Protein AF-0000000065897891 (afdb_homodimer)

Radius of gyration: 28.06 Å; Cα contacts (8 Å, |Δi|>4): 180; chains: 2; bounding box: 24×101×63 Å

pLDDT: mean 81.36, std 17.58, range [25.34, 97.88]

Sequence (240 aa):
MNDFISSLNNWQALYALSNTMLSLANSGQWDELIEQEVKYVTLVEAIARNPIEPDNSVFQEKARELLTKVLANEAALKIKLQARMEELRVLIEQNGNQKSLVSAYGKLSGNVLMPNDFNQMNDFISSLNNWQALYALSNTMLSLANSGQWDELIEQEVKYVTLVEAIARNPIEPDNSVFQEKARELLTKVLANEAALKIKLQARMEELRVLIEQNGNQKSLVSAYGKLSGNVLMPNDFNQ

Organism: Cronobacter sakazakii (strain ATCC BAA-894) (NCBI:txid290339)

Foldseek 3Di:
DVLQVVLLVLLVVLLVLLVVLLVCLVVVVVVVNVVSVVVNVVSVVVNVVRDHDPVCVVSVVSSVVSVVSSVVSVVSSVVSVVVVVVVVVVVVVVVVVVVVVVVVVVVVVVPDDPPPPPPD/DVLQVVLLVLLVVLLVLLVVLLVCLVVVVVVVNVVSVVVNVVSVVVNVVRDHDPVCVVSVVSSVVSVVSSVVSVVSSVVSVVVVVVVVVVVVVVVVVVVVVVVVVVVVVVPPPPPPPPPD

Secondary structure (DSSP, 8-state):
-HHHHHHHHHHHHHHHHHHHHHHHHHTT-HHHHHHHHHHHHHHHHHHHHSPPPTT-HHHHHHHHHHHHHHHHHHHHHHHHHHHHHHHHHHHHHHHHHHHHHHHHHHHHHHTS-----TT-/-HHHHHHHHHHHHHHHHHHHHHHHHHTT-HHHHHHHHHHHHHHHHHHHHSPPPTT-HHHHHHHHHHHHHHHHHHHHHHHHHHHHHHHHHHHHHHHHHHHHHHHHHHHHHHTT-----TT-

Nearest PDB structures (foldseek):
  7vgf-assembly1_B  TM=4.641E-01  e=7.726E+00  Homo sapiens

InterPro domains:
  IPR008622 Flagellar protein FliT [MF_01180] (1-118)
  IPR008622 Flagellar protein FliT [PF05400] (9-107)

Structure (mmCIF, N/CA/C/O backbone):
data_AF-0000000065897891-model_v1
#
loop_
_entity.id
_entity.type
_entity.pdbx_description
1 polymer 'Flagellar protein FliT'
#
loop_
_atom_site.group_PDB
_atom_site.id
_atom_site.type_symbol
_atom_site.label_atom_id
_atom_site.label_alt_id
_atom_site.label_comp_id
_atom_site.label_asym_id
_atom_site.label_entity_id
_atom_site.label_seq_id
_atom_site.pdbx_PDB_ins_code
_atom_site.Cartn_x
_atom_site.Cartn_y
_atom_site.Cartn_z
_atom_site.occupancy
_atom_site.B_iso_or_equiv
_atom_site.auth_seq_id
_atom_site.auth_comp_id
_atom_site.auth_asym_id
_atom_site.auth_atom_id
_atom_site.pdbx_PDB_model_num
ATOM 1 N N . MET A 1 1 ? -9.719 -20.531 -26.5 1 39.97 1 MET A N 1
ATOM 2 C CA . MET A 1 1 ? -8.375 -20.031 -26.781 1 39.97 1 MET A CA 1
ATOM 3 C C . MET A 1 1 ? -8.156 -18.656 -26.156 1 39.97 1 MET A C 1
ATOM 5 O O . MET A 1 1 ? -7.035 -18.312 -25.797 1 39.97 1 MET A O 1
ATOM 9 N N . ASN A 1 2 ? -9.289 -17.656 -26.125 1 45.12 2 ASN A N 1
ATOM 10 C CA . ASN A 1 2 ? -9.406 -16.234 -25.828 1 45.12 2 ASN A CA 1
ATOM 11 C C . ASN A 1 2 ? -9.172 -15.953 -24.344 1 45.12 2 ASN A C 1
ATOM 13 O O . ASN A 1 2 ? -8.68 -14.883 -23.984 1 45.12 2 ASN A O 1
ATOM 17 N N . ASP A 1 3 ? -9.531 -16.969 -23.594 1 48.44 3 ASP A N 1
ATOM 18 C CA . ASP A 1 3 ? -9.562 -16.859 -22.141 1 48.44 3 ASP A CA 1
ATOM 19 C C . ASP A 1 3 ? -8.148 -16.812 -21.562 1 48.44 3 ASP A C 1
ATOM 21 O O . ASP A 1 3 ? -7.906 -16.172 -20.531 1 48.44 3 ASP A O 1
ATOM 25 N N . PHE A 1 4 ? -7.336 -17.656 -22.25 1 49.41 4 PHE A N 1
ATOM 26 C CA . PHE A 1 4 ? -5.957 -17.828 -21.812 1 49.41 4 PHE A CA 1
ATOM 27 C C . PHE A 1 4 ? -5.207 -16.5 -21.859 1 49.41 4 PHE A C 1
ATOM 29 O O . PHE A 1 4 ? -4.48 -16.156 -20.922 1 49.41 4 PHE A O 1
ATOM 36 N N . ILE A 1 5 ? -5.363 -15.828 -23.062 1 52.53 5 ILE A N 1
ATOM 37 C CA . ILE A 1 5 ? -4.711 -14.547 -23.328 1 52.53 5 ILE A CA 1
ATOM 38 C C . ILE A 1 5 ? -5.137 -13.531 -22.266 1 52.53 5 ILE A C 1
ATOM 40 O O . ILE A 1 5 ? -4.348 -12.664 -21.875 1 52.53 5 ILE A O 1
ATOM 44 N N . SER A 1 6 ? -6.195 -13.984 -21.594 1 67.88 6 SER A N 1
ATOM 45 C CA . SER A 1 6 ? -6.836 -12.969 -20.781 1 67.88 6 SER A CA 1
ATOM 46 C C . SER A 1 6 ? -6.227 -12.922 -19.375 1 67.88 6 SER A C 1
ATOM 48 O O . SER A 1 6 ? -6.039 -11.844 -18.812 1 67.88 6 SER A O 1
ATOM 50 N N . SER A 1 7 ? -5.664 -14.039 -19 1 78.88 7 SER A N 1
ATOM 51 C CA . SER A 1 7 ? -5.191 -14.039 -17.625 1 78.88 7 SER A CA 1
ATOM 52 C C . SER A 1 7 ? -3.861 -13.305 -17.5 1 78.88 7 SER A C 1
ATOM 54 O O . SER A 1 7 ? -3.713 -12.422 -16.656 1 78.88 7 SER A O 1
ATOM 56 N N . LEU A 1 8 ? -3.033 -13.57 -18.453 1 88 8 LEU A N 1
ATOM 57 C CA . LEU A 1 8 ? -1.729 -12.922 -18.391 1 88 8 LEU A CA 1
ATOM 58 C C . LEU A 1 8 ? -1.858 -11.43 -18.672 1 88 8 LEU A C 1
ATOM 60 O O . LEU A 1 8 ? -1.123 -10.617 -18.109 1 88 8 LEU A O 1
ATOM 64 N N . ASN A 1 9 ? -2.834 -11.188 -19.469 1 91.56 9 ASN A N 1
ATOM 65 C CA . ASN A 1 9 ? -3.09 -9.781 -19.766 1 91.56 9 ASN A CA 1
ATOM 66 C C . ASN A 1 9 ? -3.504 -9 -18.516 1 91.56 9 ASN A C 1
ATOM 68 O O . ASN A 1 9 ? -3.094 -7.855 -18.328 1 91.56 9 ASN A O 1
ATOM 72 N N . ASN A 1 10 ? -4.254 -9.578 -17.719 1 93.31 10 ASN A N 1
ATOM 73 C CA . ASN A 1 10 ? -4.652 -8.938 -16.469 1 93.31 10 ASN A CA 1
ATOM 74 C C . ASN A 1 10 ? -3.459 -8.719 -15.539 1 93.31 10 ASN A C 1
ATOM 76 O O . ASN A 1 10 ? -3.371 -7.699 -14.859 1 93.31 10 ASN A O 1
ATOM 80 N N . TRP A 1 11 ? -2.549 -9.609 -15.586 1 92.81 11 TRP A N 1
ATOM 81 C CA . TRP A 1 11 ? -1.336 -9.484 -14.781 1 92.81 11 TRP A CA 1
ATOM 82 C C . TRP A 1 11 ? -0.464 -8.336 -15.289 1 92.81 11 TRP A C 1
ATOM 84 O O . TRP A 1 11 ? 0.085 -7.57 -14.492 1 92.81 11 TRP A O 1
ATOM 94 N N . GLN A 1 12 ? -0.436 -8.328 -16.547 1 95.44 12 GLN A N 1
ATOM 95 C CA . GLN A 1 12 ? 0.334 -7.246 -17.156 1 95.44 12 GLN A CA 1
ATOM 96 C C . GLN A 1 12 ? -0.304 -5.891 -16.875 1 95.44 12 GLN A C 1
ATOM 98 O O . GLN A 1 12 ? 0.396 -4.918 -16.578 1 95.44 12 GLN A O 1
ATOM 103 N N . ALA A 1 13 ? -1.552 -5.844 -16.938 1 96 13 ALA A N 1
ATOM 104 C CA . ALA A 1 13 ? -2.289 -4.617 -16.656 1 96 13 ALA A CA 1
ATOM 105 C C . ALA A 1 13 ? -2.104 -4.188 -15.211 1 96 13 ALA A C 1
ATOM 107 O O . ALA A 1 13 ? -1.951 -2.998 -14.922 1 96 13 ALA A O 1
ATOM 108 N N . LEU A 1 14 ? -2.084 -5.121 -14.305 1 95.94 14 LEU A N 1
ATOM 109 C CA . LEU A 1 14 ? -1.873 -4.84 -12.891 1 95.94 14 LEU A CA 1
ATOM 110 C C . LEU A 1 14 ? -0.489 -4.242 -12.656 1 95.94 14 LEU A C 1
ATOM 112 O O . LEU A 1 14 ? -0.347 -3.268 -11.914 1 95.94 14 LEU A O 1
ATOM 116 N N . TYR A 1 15 ? 0.447 -4.852 -13.312 1 96.75 15 TYR A N 1
ATOM 117 C CA . TYR A 1 15 ? 1.809 -4.348 -13.18 1 96.75 15 TYR A CA 1
ATOM 118 C C . TYR A 1 15 ? 1.916 -2.926 -13.719 1 96.75 15 TYR A C 1
ATOM 120 O O . TYR A 1 15 ? 2.504 -2.053 -13.078 1 96.75 15 TYR A O 1
ATOM 128 N N . ALA A 1 16 ? 1.34 -2.701 -14.836 1 97.81 16 ALA A N 1
ATOM 129 C CA . ALA A 1 16 ? 1.352 -1.367 -15.438 1 97.81 16 ALA A CA 1
ATOM 130 C C . ALA A 1 16 ? 0.656 -0.355 -14.531 1 97.81 16 ALA A C 1
ATOM 132 O O . ALA A 1 16 ? 1.158 0.752 -14.328 1 97.81 16 ALA A O 1
ATOM 133 N N . LEU A 1 17 ? -0.446 -0.707 -14.039 1 97.56 17 LEU A N 1
ATOM 134 C CA . LEU A 1 17 ? -1.193 0.158 -13.133 1 97.56 17 LEU A CA 1
ATOM 135 C C . LEU A 1 17 ? -0.386 0.454 -11.875 1 97.56 17 LEU A C 1
ATOM 137 O O . LEU A 1 17 ? -0.356 1.593 -11.406 1 97.56 17 LEU A O 1
ATOM 141 N N . SER A 1 18 ? 0.28 -0.553 -11.328 1 96.88 18 SER A N 1
ATOM 142 C CA . SER A 1 18 ? 1.094 -0.352 -10.133 1 96.88 18 SER A CA 1
ATOM 143 C C . SER A 1 18 ? 2.23 0.629 -10.398 1 96.88 18 SER A C 1
ATOM 145 O O . SER A 1 18 ? 2.578 1.433 -9.531 1 96.88 18 SER A O 1
ATOM 147 N N . ASN A 1 19 ? 2.791 0.565 -11.562 1 97.56 19 ASN A N 1
ATOM 148 C CA . ASN A 1 19 ? 3.814 1.524 -11.961 1 97.56 19 ASN A CA 1
ATOM 149 C C . ASN A 1 19 ? 3.262 2.945 -12.016 1 97.56 19 ASN A C 1
ATOM 151 O O . ASN A 1 19 ? 3.904 3.885 -11.539 1 97.56 19 ASN A O 1
ATOM 155 N N . THR A 1 20 ? 2.16 3.059 -12.578 1 97.81 20 THR A N 1
ATOM 156 C CA . THR A 1 20 ? 1.503 4.359 -12.672 1 97.81 20 THR A CA 1
ATOM 157 C C . THR A 1 20 ? 1.233 4.93 -11.289 1 97.81 20 THR A C 1
ATOM 159 O O . THR A 1 20 ? 1.502 6.105 -11.031 1 97.81 20 THR A O 1
ATOM 162 N N . MET A 1 21 ? 0.78 4.094 -10.453 1 97 21 MET A N 1
ATOM 163 C CA . MET A 1 21 ? 0.455 4.523 -9.102 1 97 21 MET A CA 1
ATOM 164 C C . MET A 1 21 ? 1.709 4.965 -8.352 1 97 21 MET A C 1
ATOM 166 O O . MET A 1 21 ? 1.688 5.965 -7.633 1 97 21 MET A O 1
ATOM 170 N N . LEU A 1 22 ? 2.732 4.27 -8.516 1 96.81 22 LEU A N 1
ATOM 171 C CA . LEU A 1 22 ? 3.998 4.652 -7.898 1 96.81 22 LEU A CA 1
ATOM 172 C C . LEU A 1 22 ? 4.484 5.992 -8.438 1 96.81 22 LEU A C 1
ATOM 174 O O . LEU A 1 22 ? 4.965 6.84 -7.68 1 96.81 22 LEU A O 1
ATOM 178 N N . SER A 1 23 ? 4.34 6.137 -9.703 1 97.31 23 SER A N 1
ATOM 179 C CA . SER A 1 23 ? 4.742 7.387 -10.344 1 97.31 23 SER A CA 1
ATOM 180 C C . SER A 1 23 ? 3.934 8.562 -9.805 1 97.31 23 SER A C 1
ATOM 182 O O . SER A 1 23 ? 4.484 9.641 -9.555 1 97.31 23 SER A O 1
ATOM 184 N N . LEU A 1 24 ? 2.637 8.398 -9.641 1 96.06 24 LEU A N 1
ATOM 185 C CA . LEU A 1 24 ? 1.771 9.43 -9.078 1 96.06 24 LEU A CA 1
ATOM 186 C C . LEU A 1 24 ? 2.227 9.812 -7.672 1 96.06 24 LEU A C 1
ATOM 188 O O . LEU A 1 24 ? 2.295 11 -7.34 1 96.06 24 LEU A O 1
ATOM 192 N N . ALA A 1 25 ? 2.549 8.836 -6.875 1 94.44 25 ALA A N 1
ATOM 193 C CA . ALA A 1 25 ? 3.033 9.078 -5.52 1 94.44 25 ALA A CA 1
ATOM 194 C C . ALA A 1 25 ? 4.348 9.852 -5.539 1 94.44 25 ALA A C 1
ATOM 196 O O . ALA A 1 25 ? 4.543 10.781 -4.754 1 94.44 25 ALA A O 1
ATOM 197 N N . ASN A 1 26 ? 5.199 9.5 -6.473 1 94.44 26 ASN A N 1
ATOM 198 C CA . ASN A 1 26 ? 6.488 10.164 -6.613 1 94.44 26 ASN A CA 1
ATOM 199 C C . ASN A 1 26 ? 6.324 11.641 -6.973 1 94.44 26 ASN A C 1
ATOM 201 O O . ASN A 1 26 ? 7.121 12.477 -6.555 1 94.44 26 ASN A O 1
ATOM 205 N N . SER A 1 27 ? 5.297 11.906 -7.617 1 94.31 27 SER A N 1
ATOM 206 C CA . SER A 1 27 ? 5.051 13.273 -8.078 1 94.31 27 SER A CA 1
ATOM 207 C C . SER A 1 27 ? 4.113 14.008 -7.129 1 94.31 27 SER A C 1
ATOM 209 O O . SER A 1 27 ? 3.709 15.141 -7.402 1 94.31 27 SER A O 1
ATOM 211 N N . GLY A 1 28 ? 3.713 13.406 -6.188 1 88.88 28 GLY A N 1
ATOM 212 C CA . GLY A 1 28 ? 2.846 14.039 -5.199 1 88.88 28 GLY A CA 1
ATOM 213 C C . GLY A 1 28 ? 1.424 14.227 -5.691 1 88.88 28 GLY A C 1
ATOM 214 O O . GLY A 1 28 ? 0.703 15.094 -5.199 1 88.88 28 GLY A O 1
ATOM 215 N N . GLN A 1 29 ? 1.034 13.469 -6.715 1 92.56 29 GLN A N 1
ATOM 216 C CA . GLN A 1 29 ? -0.325 13.539 -7.242 1 92.56 29 GLN A CA 1
ATOM 217 C C . GLN A 1 29 ? -1.245 12.562 -6.516 1 92.56 29 GLN A C 1
ATOM 219 O O . GLN A 1 29 ? -1.714 11.586 -7.105 1 92.56 29 GLN A O 1
ATOM 224 N N . TRP A 1 30 ? -1.619 12.859 -5.344 1 87.38 30 TRP A N 1
ATOM 225 C CA . TRP A 1 30 ? -2.277 11.945 -4.418 1 87.38 30 TRP A CA 1
ATOM 226 C C . TRP A 1 30 ? -3.744 11.758 -4.789 1 87.38 30 TRP A C 1
ATOM 228 O O . TRP A 1 30 ? -4.285 10.656 -4.668 1 87.38 30 TRP A O 1
ATOM 238 N N . ASP A 1 31 ? -4.312 12.82 -5.238 1 88.44 31 ASP A N 1
ATOM 239 C CA . ASP A 1 31 ? -5.711 12.719 -5.645 1 88.44 31 ASP A CA 1
ATOM 240 C C . ASP A 1 31 ? -5.871 11.758 -6.82 1 88.44 31 ASP A C 1
ATOM 242 O O . ASP A 1 31 ? -6.777 10.922 -6.828 1 88.44 31 ASP A O 1
ATOM 246 N N . GLU A 1 32 ? -4.984 11.875 -7.746 1 94.81 32 GLU A N 1
ATOM 247 C CA . GLU A 1 32 ? -5.008 10.969 -8.891 1 94.81 32 GLU A CA 1
ATOM 248 C C . GLU A 1 32 ? -4.723 9.531 -8.461 1 94.81 32 GLU A C 1
ATOM 250 O O . GLU A 1 32 ? -5.285 8.586 -9.023 1 94.81 32 GLU A O 1
ATOM 255 N N . LEU A 1 33 ? -3.865 9.375 -7.504 1 94.94 33 LEU A N 1
ATOM 256 C CA . LEU A 1 33 ? -3.551 8.055 -6.973 1 94.94 33 LEU A CA 1
ATOM 257 C C . LEU A 1 33 ? -4.797 7.391 -6.398 1 94.94 33 LEU A C 1
ATOM 259 O O . LEU A 1 33 ? -5.051 6.211 -6.652 1 94.94 33 LEU A O 1
ATOM 263 N N . ILE A 1 34 ? -5.566 8.102 -5.738 1 89.56 34 ILE A N 1
ATOM 264 C CA . ILE A 1 34 ? -6.793 7.59 -5.133 1 89.56 34 ILE A CA 1
ATOM 265 C C . ILE A 1 34 ? -7.75 7.121 -6.227 1 89.56 34 ILE A C 1
ATOM 267 O O . ILE A 1 34 ? -8.414 6.09 -6.082 1 89.56 34 ILE A O 1
ATOM 271 N N . GLU A 1 35 ? -7.738 7.832 -7.277 1 92.56 35 GLU A N 1
ATOM 272 C CA . GLU A 1 35 ? -8.641 7.512 -8.383 1 92.56 35 GLU A CA 1
ATOM 273 C C . GLU A 1 35 ? -8.266 6.18 -9.031 1 92.56 35 GLU A C 1
ATOM 275 O O . GLU A 1 35 ? -9.125 5.492 -9.578 1 92.56 35 GLU A O 1
ATOM 280 N N . GLN A 1 36 ? -6.984 5.859 -8.977 1 95.12 36 GLN A N 1
ATOM 281 C CA . GLN A 1 36 ? -6.504 4.629 -9.594 1 95.12 36 GLN A CA 1
ATOM 282 C C . GLN A 1 36 ? -6.805 3.418 -8.711 1 95.12 36 GLN A C 1
ATOM 284 O O . GLN A 1 36 ? -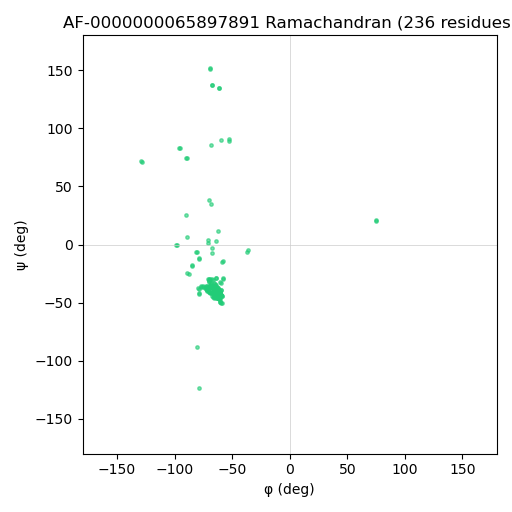6.758 2.277 -9.18 1 95.12 36 GLN A O 1
ATOM 289 N N . GLU A 1 37 ? -7.203 3.6 -7.465 1 91.38 37 GLU A N 1
ATOM 290 C CA . GLU A 1 37 ? -7.352 2.508 -6.504 1 91.38 37 GLU A CA 1
ATOM 291 C C . GLU A 1 37 ? -8.508 1.591 -6.887 1 91.38 37 GLU A C 1
ATOM 293 O O . GLU A 1 37 ? -8.414 0.37 -6.746 1 91.38 37 GLU A O 1
ATOM 298 N N . VAL A 1 38 ? -9.562 2.141 -7.406 1 91.62 38 VAL A N 1
ATOM 299 C CA . VAL A 1 38 ? -10.719 1.343 -7.805 1 91.62 38 VAL A CA 1
ATOM 300 C C . VAL A 1 38 ? -10.328 0.404 -8.945 1 91.62 38 VAL A C 1
ATOM 302 O O . VAL A 1 38 ? -10.688 -0.777 -8.93 1 91.62 38 VAL A O 1
ATOM 305 N N . LYS A 1 39 ? -9.625 0.958 -9.875 1 95.06 39 LYS A N 1
ATOM 306 C CA . LYS A 1 39 ? -9.148 0.144 -10.992 1 95.06 39 LYS A CA 1
ATOM 307 C C . LYS A 1 39 ? -8.227 -0.971 -10.508 1 95.06 39 LYS A C 1
ATOM 309 O O . LYS A 1 39 ? -8.297 -2.1 -10.992 1 95.06 39 LYS A O 1
ATOM 314 N N . TYR A 1 40 ? -7.445 -0.644 -9.609 1 95.5 40 TYR A N 1
ATOM 315 C CA . TYR A 1 40 ? -6.516 -1.616 -9.047 1 95.5 40 TYR A CA 1
ATOM 316 C C . TYR A 1 40 ? -7.266 -2.797 -8.438 1 95.5 40 TYR A C 1
ATOM 318 O O . TYR A 1 40 ? -6.98 -3.953 -8.758 1 95.5 40 TYR A O 1
ATOM 326 N N . VAL A 1 41 ? -8.219 -2.49 -7.621 1 91.5 41 VAL A N 1
ATOM 327 C CA . VAL A 1 41 ? -8.984 -3.525 -6.93 1 91.5 41 VAL A CA 1
ATOM 328 C C . VAL A 1 41 ? -9.75 -4.367 -7.949 1 91.5 41 VAL A C 1
ATOM 330 O O . VAL A 1 41 ? -9.812 -5.594 -7.832 1 91.5 41 VAL A O 1
ATOM 333 N N . THR A 1 42 ? -10.25 -3.705 -8.906 1 93.56 42 T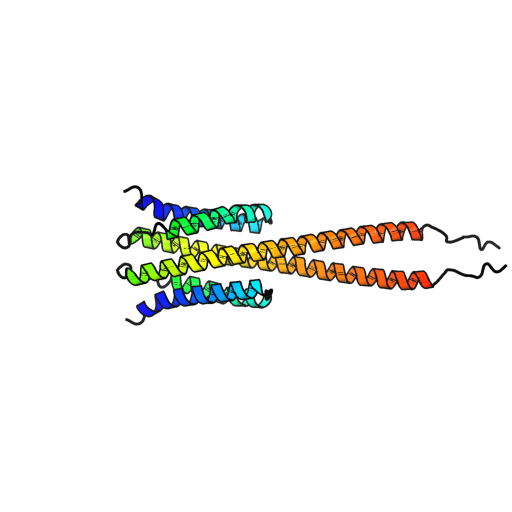HR A N 1
ATOM 334 C CA . THR A 1 42 ? -11 -4.387 -9.953 1 93.56 42 THR A CA 1
ATOM 335 C C . THR A 1 42 ? -10.102 -5.367 -10.711 1 93.56 42 THR A C 1
ATOM 337 O O . THR A 1 42 ? -10.508 -6.492 -11 1 93.56 42 THR A O 1
ATOM 340 N N . LEU A 1 43 ? -8.898 -4.953 -11.008 1 92.62 43 LEU A N 1
ATOM 341 C CA . LEU A 1 43 ? -7.949 -5.801 -11.727 1 92.62 43 LEU A CA 1
ATOM 342 C C . LEU A 1 43 ? -7.551 -7.004 -10.875 1 92.62 43 LEU A C 1
ATOM 344 O O . LEU A 1 43 ? -7.457 -8.125 -11.383 1 92.62 43 LEU A O 1
ATOM 348 N N . VAL A 1 44 ? -7.355 -6.816 -9.617 1 90.94 44 VAL A N 1
ATOM 349 C CA . VAL A 1 44 ? -7.012 -7.902 -8.711 1 90.94 44 VAL A CA 1
ATOM 350 C C . VAL A 1 44 ? -8.148 -8.93 -8.672 1 90.94 44 VAL A C 1
ATOM 352 O O . VAL A 1 44 ? -7.898 -10.133 -8.719 1 90.94 44 VAL A O 1
ATOM 355 N N . GLU A 1 45 ? -9.367 -8.453 -8.633 1 89.75 45 GLU A N 1
ATOM 356 C CA . GLU A 1 45 ? -10.531 -9.336 -8.633 1 89.75 45 GLU A CA 1
ATOM 357 C C . GLU A 1 45 ? -10.625 -10.125 -9.938 1 89.75 45 GLU A C 1
ATOM 359 O O . GLU A 1 45 ? -10.961 -11.312 -9.93 1 89.75 45 GLU A O 1
ATOM 364 N N . ALA A 1 46 ? -10.359 -9.461 -11.031 1 90.31 46 ALA A N 1
ATOM 365 C CA . ALA A 1 46 ? -10.391 -10.125 -12.336 1 90.31 46 ALA A CA 1
ATOM 366 C C . ALA A 1 46 ? -9.344 -11.242 -12.406 1 90.31 46 ALA A C 1
ATOM 368 O O . ALA A 1 46 ? -9.617 -12.32 -12.938 1 90.31 46 ALA A O 1
ATOM 369 N N . ILE A 1 47 ? -8.203 -10.992 -11.914 1 89.38 47 ILE A N 1
ATOM 370 C CA . ILE A 1 47 ? -7.125 -11.977 -11.883 1 89.38 47 ILE A CA 1
ATOM 371 C C . ILE A 1 47 ? -7.547 -13.18 -11.039 1 89.38 47 ILE A C 1
ATOM 373 O O . ILE A 1 47 ? -7.34 -14.328 -11.438 1 89.38 47 ILE A O 1
ATOM 377 N N . ALA A 1 48 ? -8.117 -12.922 -9.867 1 85.06 48 ALA A N 1
ATOM 378 C CA . ALA A 1 48 ? -8.57 -13.984 -8.969 1 85.06 48 ALA A CA 1
ATOM 379 C C . ALA A 1 48 ? -9.625 -14.859 -9.641 1 85.06 48 ALA A C 1
ATOM 381 O O . ALA A 1 48 ? -9.664 -16.078 -9.422 1 85.06 48 ALA A O 1
ATOM 382 N N . ARG A 1 49 ? -10.43 -14.328 -10.484 1 87.88 49 ARG A N 1
ATOM 383 C CA . ARG A 1 49 ? -11.539 -15.031 -11.117 1 87.88 49 ARG A CA 1
ATOM 384 C C . ARG A 1 49 ? -11.078 -15.797 -12.352 1 87.88 49 ARG A C 1
ATOM 386 O O . ARG A 1 49 ? -11.789 -16.672 -12.852 1 87.88 49 ARG A O 1
ATOM 393 N N . ASN A 1 50 ? -9.914 -15.398 -12.82 1 86.31 50 ASN A N 1
ATOM 394 C CA . ASN A 1 50 ? -9.406 -16.031 -14.031 1 86.31 50 ASN A CA 1
ATOM 395 C C . ASN A 1 50 ? -7.973 -16.531 -13.852 1 86.31 50 ASN A C 1
ATOM 397 O O . ASN A 1 50 ? -7.055 -16.047 -14.516 1 86.31 50 ASN A O 1
ATOM 401 N N . PRO A 1 51 ? -7.93 -17.547 -13.109 1 80.94 51 PRO A N 1
ATOM 402 C CA . PRO A 1 51 ? -6.574 -18.031 -12.852 1 80.94 51 PRO A CA 1
ATOM 403 C C . PRO A 1 51 ? -5.926 -18.641 -14.094 1 80.94 51 PRO A C 1
ATOM 405 O O . PRO A 1 51 ? -6.625 -19.125 -14.984 1 80.94 51 PRO A O 1
ATOM 408 N N . ILE A 1 52 ? -4.629 -18.578 -14.156 1 81.69 52 ILE A N 1
ATOM 409 C CA . ILE A 1 52 ? -3.857 -19.234 -15.211 1 81.69 52 ILE A CA 1
ATOM 410 C C . ILE A 1 52 ? -3.955 -20.75 -15.062 1 81.69 52 ILE A C 1
ATOM 412 O O . ILE A 1 52 ? -3.846 -21.281 -13.953 1 81.69 52 ILE A O 1
ATOM 416 N N . GLU A 1 53 ? -4.129 -21.406 -16.203 1 76.12 53 GLU A N 1
ATOM 417 C CA . GLU A 1 53 ? -4.227 -22.859 -16.188 1 76.12 53 GLU A CA 1
ATOM 418 C C . GLU A 1 53 ? -2.947 -23.5 -15.648 1 76.12 53 GLU A C 1
ATOM 420 O O . GLU A 1 53 ? -1.845 -23.078 -16.016 1 76.12 53 GLU A O 1
ATOM 425 N N . PRO A 1 54 ? -3.117 -24.453 -14.789 1 72.81 54 PRO A N 1
ATOM 426 C CA . PRO A 1 54 ? -1.96 -25.078 -14.141 1 72.81 54 PRO A CA 1
ATOM 427 C C . PRO A 1 54 ? -0.981 -25.688 -15.148 1 72.81 54 PRO A C 1
ATOM 429 O O . PRO A 1 54 ? 0.216 -25.781 -14.867 1 72.81 54 PRO A O 1
ATOM 432 N N . ASP A 1 55 ? -1.44 -26.125 -16.297 1 74.88 55 ASP A N 1
ATOM 433 C CA . ASP A 1 55 ? -0.586 -26.812 -17.25 1 74.88 55 ASP A CA 1
ATOM 434 C C . ASP A 1 55 ? 0.231 -25.812 -18.078 1 74.88 55 ASP A C 1
ATOM 436 O O . ASP A 1 55 ? 1.111 -26.219 -18.844 1 74.88 55 ASP A O 1
ATOM 440 N N . ASN A 1 56 ? -0.068 -24.547 -17.891 1 80.19 56 ASN A N 1
ATOM 441 C CA . ASN A 1 56 ? 0.687 -23.531 -18.609 1 80.19 56 ASN A CA 1
ATOM 442 C C . ASN A 1 56 ? 1.828 -22.969 -17.766 1 80.19 56 ASN A C 1
ATOM 444 O O . ASN A 1 56 ? 1.71 -21.891 -17.188 1 80.19 56 ASN A O 1
ATOM 448 N N . SER A 1 57 ? 2.871 -23.641 -17.766 1 79.31 57 SER A N 1
ATOM 449 C CA . SER A 1 57 ? 4.008 -23.328 -16.906 1 79.31 57 SER A CA 1
ATOM 450 C C . SER A 1 57 ? 4.641 -22 -17.297 1 79.31 57 SER A C 1
ATOM 452 O O . SER A 1 57 ? 5.078 -21.234 -16.438 1 79.31 57 SER A O 1
ATOM 454 N N . VAL A 1 58 ? 4.637 -21.75 -18.547 1 83.88 58 VAL A N 1
ATOM 455 C CA . VAL A 1 58 ? 5.242 -20.516 -19.047 1 83.88 58 VAL A CA 1
ATOM 456 C C . VAL A 1 58 ? 4.445 -19.312 -18.547 1 83.88 58 VAL A C 1
ATOM 458 O O . VAL A 1 58 ? 5.02 -18.344 -18.031 1 83.88 58 VAL A O 1
ATOM 461 N N . PHE A 1 59 ? 3.146 -19.359 -18.625 1 84.25 59 PHE A N 1
ATOM 462 C CA . PHE A 1 59 ? 2.285 -18.266 -18.188 1 84.25 59 PHE A CA 1
ATOM 463 C C . PHE A 1 59 ? 2.303 -18.156 -16.672 1 84.25 59 PHE A C 1
ATOM 465 O O . PHE A 1 59 ? 2.236 -17.047 -16.141 1 84.25 59 PHE A O 1
ATOM 472 N N . GLN A 1 60 ? 2.459 -19.234 -16.047 1 82.19 60 GLN A N 1
ATOM 473 C CA . GLN A 1 60 ? 2.561 -19.219 -14.594 1 82.19 60 GLN A CA 1
ATOM 474 C C . GLN A 1 60 ? 3.828 -18.5 -14.141 1 82.19 60 GLN A C 1
ATOM 476 O O . GLN A 1 60 ? 3.795 -17.703 -13.203 1 82.19 60 GLN A O 1
ATOM 481 N N . GLU A 1 61 ? 4.809 -18.797 -14.797 1 84.19 61 GLU A N 1
ATOM 482 C CA . GLU A 1 61 ? 6.082 -18.156 -14.461 1 84.19 61 GLU A CA 1
ATOM 483 C C . GLU A 1 61 ? 6.039 -16.656 -14.719 1 84.19 61 GLU A C 1
ATOM 485 O O . GLU A 1 61 ? 6.523 -15.867 -13.914 1 84.19 61 GLU A O 1
ATOM 490 N N . LYS A 1 62 ? 5.453 -16.328 -15.812 1 89.75 62 LYS A N 1
ATOM 491 C CA . LYS A 1 62 ? 5.324 -14.906 -16.141 1 89.75 62 LYS A CA 1
ATOM 492 C C . LYS A 1 62 ? 4.445 -14.18 -15.133 1 89.75 62 LYS A C 1
ATOM 494 O O . LYS A 1 62 ? 4.762 -13.07 -14.711 1 89.75 62 LYS A O 1
ATOM 499 N N . ALA A 1 63 ? 3.412 -14.758 -14.766 1 89.19 63 ALA A N 1
ATOM 500 C CA . ALA A 1 63 ? 2.514 -14.188 -13.766 1 89.19 63 ALA A CA 1
ATOM 501 C C . ALA A 1 63 ? 3.23 -14 -12.43 1 89.19 63 ALA A C 1
ATOM 503 O O . ALA A 1 63 ? 3.049 -12.977 -11.758 1 89.19 63 ALA A O 1
ATOM 504 N N . ARG A 1 64 ? 4.02 -14.891 -12.07 1 85.06 64 ARG A N 1
ATOM 505 C CA . ARG A 1 64 ? 4.785 -14.805 -10.828 1 85.06 64 ARG A CA 1
ATOM 506 C C . ARG A 1 64 ? 5.762 -13.633 -10.867 1 85.06 64 ARG A C 1
ATOM 508 O O . ARG A 1 64 ? 5.918 -12.914 -9.875 1 85.06 64 ARG A O 1
ATOM 515 N N . GLU A 1 65 ? 6.359 -13.539 -11.945 1 90 65 GLU A N 1
ATOM 516 C CA . GLU A 1 65 ? 7.285 -12.422 -12.125 1 90 65 GLU A CA 1
ATOM 517 C C . GLU A 1 65 ? 6.566 -11.078 -12 1 90 65 GLU A C 1
ATOM 519 O O . GLU A 1 65 ? 7.047 -10.172 -11.312 1 90 65 GLU A O 1
ATOM 524 N N . LEU A 1 66 ? 5.496 -10.992 -12.664 1 93.12 66 LEU A N 1
ATOM 525 C CA . LEU A 1 66 ? 4.707 -9.766 -12.617 1 93.12 66 LEU A CA 1
ATOM 526 C C . LEU A 1 66 ? 4.203 -9.492 -11.203 1 93.12 66 LEU A C 1
ATOM 528 O O . LEU A 1 66 ? 4.223 -8.352 -10.742 1 93.12 66 LEU A O 1
ATOM 532 N N . LEU A 1 67 ? 3.816 -10.523 -10.57 1 91.06 67 LEU A N 1
ATOM 533 C CA . LEU A 1 67 ? 3.344 -10.406 -9.195 1 91.06 67 LEU A CA 1
ATOM 534 C C . LEU A 1 67 ? 4.449 -9.875 -8.289 1 91.06 67 LEU A C 1
ATOM 536 O O . LEU A 1 67 ? 4.215 -8.977 -7.48 1 91.06 67 LEU A O 1
ATOM 540 N N . THR A 1 68 ? 5.574 -10.367 -8.398 1 89.12 68 THR A N 1
ATOM 541 C CA . THR A 1 68 ? 6.707 -9.938 -7.586 1 89.12 68 THR A CA 1
ATOM 542 C C . THR A 1 68 ? 6.988 -8.453 -7.797 1 89.12 68 THR A C 1
ATOM 544 O O . THR A 1 68 ? 7.223 -7.719 -6.836 1 89.12 68 THR A O 1
ATOM 547 N N . LYS A 1 69 ? 6.863 -8.07 -8.961 1 93.88 69 LYS A N 1
ATOM 548 C CA . LYS A 1 69 ? 7.078 -6.668 -9.289 1 93.88 69 LYS A CA 1
ATOM 549 C C . LYS A 1 69 ? 5.973 -5.789 -8.719 1 93.88 69 LYS A C 1
ATOM 551 O O . LYS A 1 69 ? 6.238 -4.703 -8.203 1 93.88 69 LYS A O 1
ATOM 556 N N . VAL A 1 70 ? 4.805 -6.223 -8.789 1 95.62 70 VAL A N 1
ATOM 557 C CA . VAL A 1 70 ? 3.658 -5.5 -8.258 1 95.62 70 VAL A CA 1
ATOM 558 C C . VAL A 1 70 ? 3.801 -5.348 -6.746 1 95.62 70 VAL A C 1
ATOM 560 O O . VAL A 1 70 ? 3.613 -4.254 -6.203 1 95.62 70 VAL A O 1
ATOM 563 N N . LEU A 1 71 ? 4.18 -6.426 -6.121 1 92.88 71 LEU A N 1
ATOM 564 C CA . LEU A 1 71 ? 4.316 -6.398 -4.668 1 92.88 71 LEU A CA 1
ATOM 565 C C . LEU A 1 71 ? 5.449 -5.465 -4.246 1 92.88 71 LEU A C 1
ATOM 567 O O . LEU A 1 71 ? 5.344 -4.77 -3.236 1 92.88 71 LEU A O 1
ATOM 571 N N . ALA A 1 72 ? 6.469 -5.438 -4.973 1 91.44 72 ALA A N 1
ATOM 572 C CA . ALA A 1 72 ? 7.566 -4.508 -4.707 1 91.44 72 ALA A CA 1
ATOM 573 C C . ALA A 1 72 ? 7.109 -3.061 -4.855 1 91.44 72 ALA A C 1
ATOM 575 O O . ALA A 1 72 ? 7.441 -2.209 -4.031 1 91.44 72 ALA A O 1
ATOM 576 N N . ASN A 1 73 ? 6.375 -2.785 -5.898 1 94 73 ASN A N 1
ATOM 577 C CA . ASN A 1 73 ? 5.816 -1.453 -6.102 1 94 73 ASN A CA 1
ATOM 578 C C . ASN A 1 73 ? 4.898 -1.051 -4.953 1 94 73 ASN A C 1
ATOM 580 O O . ASN A 1 73 ? 4.945 0.089 -4.484 1 94 73 ASN A O 1
ATOM 584 N N . GLU A 1 74 ? 4.082 -1.973 -4.531 1 93.56 74 GLU A N 1
ATOM 585 C CA . GLU A 1 74 ? 3.156 -1.723 -3.43 1 93.56 74 GLU A CA 1
ATOM 586 C C . GLU A 1 74 ? 3.906 -1.373 -2.146 1 93.56 74 GLU A C 1
ATOM 588 O O . GLU A 1 74 ? 3.512 -0.457 -1.423 1 93.56 74 GLU A O 1
ATOM 593 N N . ALA A 1 75 ? 4.949 -2.111 -1.946 1 91.31 75 ALA A N 1
ATOM 594 C CA . ALA A 1 75 ? 5.766 -1.833 -0.769 1 91.31 75 ALA A CA 1
ATOM 595 C C . ALA A 1 75 ? 6.387 -0.441 -0.847 1 91.31 75 ALA A C 1
ATOM 597 O O . ALA A 1 75 ? 6.336 0.323 0.119 1 91.31 75 ALA A O 1
ATOM 598 N N . ALA A 1 76 ? 6.898 -0.095 -1.966 1 92.75 76 ALA A N 1
ATOM 599 C CA . ALA A 1 76 ? 7.508 1.217 -2.166 1 92.75 76 ALA A CA 1
ATOM 600 C C . ALA A 1 76 ? 6.48 2.33 -1.993 1 92.75 76 ALA A C 1
ATOM 602 O O . ALA A 1 76 ? 6.762 3.352 -1.361 1 92.75 76 ALA A O 1
ATOM 603 N N . LEU A 1 77 ? 5.355 2.143 -2.559 1 95.38 77 LEU A N 1
ATOM 604 C CA . LEU A 1 77 ? 4.277 3.121 -2.469 1 95.38 77 LEU A CA 1
ATOM 605 C C . LEU A 1 77 ? 3.863 3.338 -1.018 1 95.38 77 LEU A C 1
ATOM 607 O O . LEU A 1 77 ? 3.684 4.477 -0.583 1 95.38 77 LEU A O 1
ATOM 611 N N . LYS A 1 78 ? 3.723 2.279 -0.334 1 92.81 78 LYS A N 1
ATOM 612 C CA . LYS A 1 78 ? 3.352 2.357 1.076 1 92.81 78 LYS A CA 1
ATOM 613 C C . LYS A 1 78 ? 4.398 3.121 1.879 1 92.81 78 LYS A C 1
ATOM 615 O O . LYS A 1 78 ? 4.059 3.943 2.73 1 92.81 78 LYS A O 1
ATOM 620 N N . ILE A 1 79 ? 5.641 2.855 1.612 1 89.81 79 ILE A N 1
ATOM 621 C CA . ILE A 1 79 ? 6.734 3.551 2.283 1 89.81 79 ILE A CA 1
ATOM 622 C C . ILE A 1 79 ? 6.645 5.047 1.996 1 89.81 79 ILE A C 1
ATOM 624 O O . ILE A 1 79 ? 6.805 5.871 2.9 1 89.81 79 ILE A O 1
ATOM 628 N N . LYS A 1 80 ? 6.363 5.348 0.82 1 91.94 80 LYS A N 1
ATOM 629 C CA . LYS A 1 80 ? 6.23 6.75 0.425 1 91.94 80 LYS A CA 1
ATOM 630 C C . LYS A 1 80 ? 5.055 7.414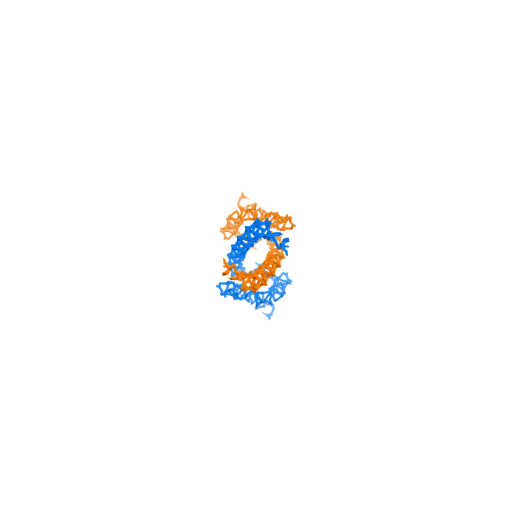 1.136 1 91.94 80 LYS A C 1
ATOM 632 O O . LYS A 1 80 ? 5.168 8.547 1.609 1 91.94 80 LYS A O 1
ATOM 637 N N . LEU A 1 81 ? 3.963 6.766 1.202 1 93.5 81 LEU A N 1
ATOM 638 C CA . LEU A 1 81 ? 2.779 7.293 1.871 1 93.5 81 LEU A CA 1
ATOM 639 C C . LEU A 1 81 ? 3.047 7.516 3.355 1 93.5 81 LEU A C 1
ATOM 641 O O . LEU A 1 81 ? 2.656 8.547 3.914 1 93.5 81 LEU A O 1
ATOM 645 N N . GLN A 1 82 ? 3.758 6.621 3.945 1 91.75 82 GLN A N 1
ATOM 646 C CA . GLN A 1 82 ? 4.094 6.742 5.359 1 91.75 82 GLN A CA 1
ATOM 647 C C . GLN A 1 82 ? 5.051 7.91 5.598 1 91.75 82 GLN A C 1
ATOM 649 O O . GLN A 1 82 ? 4.91 8.641 6.578 1 91.75 82 GLN A O 1
ATOM 654 N N . ALA A 1 83 ? 5.953 8.023 4.766 1 90.62 83 ALA A N 1
ATOM 655 C CA . ALA A 1 83 ? 6.891 9.141 4.867 1 90.62 83 ALA A CA 1
ATOM 656 C C . ALA A 1 83 ? 6.168 10.477 4.75 1 90.62 83 ALA A C 1
ATOM 658 O O . ALA A 1 83 ? 6.457 11.414 5.496 1 90.62 83 ALA A O 1
ATOM 659 N N . ARG A 1 84 ? 5.297 10.562 3.857 1 89.69 84 ARG A N 1
ATOM 660 C CA . ARG A 1 84 ? 4.52 11.781 3.658 1 89.69 84 ARG A CA 1
ATOM 661 C C . ARG A 1 84 ? 3.645 12.078 4.871 1 89.69 84 ARG A C 1
ATOM 663 O O . ARG A 1 84 ? 3.52 13.234 5.285 1 89.69 84 ARG A O 1
ATOM 670 N N . MET A 1 85 ? 3.107 11.102 5.457 1 90.06 85 MET A N 1
ATOM 671 C CA . MET A 1 85 ? 2.326 11.234 6.684 1 90.06 85 MET A CA 1
ATOM 672 C C . MET A 1 85 ? 3.182 11.797 7.816 1 90.06 85 MET A C 1
ATOM 674 O O . MET A 1 85 ? 2.736 12.672 8.562 1 90.06 85 MET A O 1
ATOM 678 N N . GLU A 1 86 ? 4.324 11.297 7.875 1 89.5 86 GLU A N 1
ATOM 679 C CA . GLU A 1 86 ? 5.242 11.773 8.906 1 89.5 86 GLU A CA 1
ATOM 680 C C . GLU A 1 86 ? 5.617 13.234 8.688 1 89.5 86 GLU A C 1
ATOM 682 O O . GLU A 1 86 ? 5.664 14.023 9.641 1 89.5 86 GLU A O 1
ATOM 687 N N . GLU A 1 87 ? 5.793 13.609 7.539 1 90 87 GLU A N 1
ATOM 688 C CA . GLU A 1 87 ? 6.09 15 7.203 1 90 87 GLU A CA 1
ATOM 689 C C . GLU A 1 87 ? 4.945 15.922 7.613 1 90 87 GLU A C 1
ATOM 691 O O . GLU A 1 87 ? 5.176 16.984 8.195 1 90 87 GLU A O 1
ATOM 696 N N . LEU A 1 88 ? 3.793 15.492 7.277 1 90 88 LEU A N 1
ATOM 697 C CA . LEU A 1 88 ? 2.619 16.297 7.602 1 90 88 LEU A CA 1
ATOM 698 C C . LEU A 1 88 ? 2.412 16.375 9.109 1 90 88 LEU A C 1
ATOM 700 O O . LEU A 1 88 ? 2.037 17.422 9.641 1 90 88 LEU A O 1
ATOM 704 N N . ARG A 1 89 ? 2.684 15.312 9.742 1 89 89 ARG A N 1
ATOM 705 C CA . ARG A 1 89 ? 2.586 15.289 11.195 1 89 89 ARG A CA 1
ATOM 706 C C . ARG A 1 89 ? 3.553 16.281 11.828 1 89 89 ARG A C 1
ATOM 708 O O . ARG A 1 89 ? 3.188 17.016 12.758 1 89 89 ARG A O 1
ATOM 715 N N . VAL A 1 90 ? 4.715 16.344 11.328 1 90.69 90 VAL A N 1
ATOM 716 C CA . VAL A 1 90 ? 5.742 17.25 11.828 1 90.69 90 VAL A CA 1
ATOM 717 C C . VAL A 1 90 ? 5.316 18.703 11.602 1 90.69 90 VAL A C 1
ATOM 719 O O . VAL A 1 90 ? 5.484 19.547 12.484 1 90.69 90 VAL A O 1
ATOM 722 N N . LEU A 1 91 ? 4.719 18.922 10.508 1 88.38 91 LEU A N 1
ATOM 723 C CA . LEU A 1 91 ? 4.25 20.266 10.188 1 88.38 91 LEU A CA 1
ATOM 724 C C . LEU A 1 91 ? 3.131 20.688 11.125 1 88.38 91 LEU A C 1
ATOM 726 O O . LEU A 1 91 ? 3.074 21.844 11.555 1 88.38 91 LEU A O 1
ATOM 730 N N . ILE A 1 92 ? 2.332 19.844 11.484 1 88.38 92 ILE A N 1
ATOM 731 C CA . ILE A 1 92 ? 1.238 20.141 12.406 1 88.38 92 ILE A CA 1
ATOM 732 C C . ILE A 1 92 ? 1.801 20.453 13.789 1 88.38 92 ILE A C 1
ATOM 734 O O . ILE A 1 92 ? 1.369 21.406 14.438 1 88.38 92 ILE A O 1
ATOM 738 N N . GLU A 1 93 ? 2.682 19.688 14.164 1 86.31 93 GLU A N 1
ATOM 739 C CA . GLU A 1 93 ? 3.307 19.906 15.469 1 86.31 93 GLU A CA 1
ATOM 740 C C . GLU A 1 93 ? 4.035 21.234 15.523 1 86.31 93 GLU A C 1
ATOM 742 O O . GLU A 1 93 ? 3.965 21.953 16.531 1 86.31 93 GLU A O 1
ATOM 747 N N . GLN A 1 94 ? 4.637 21.594 14.508 1 85.5 94 GLN A N 1
ATOM 748 C CA . GLN A 1 94 ? 5.363 22.859 14.422 1 85.5 94 GLN A CA 1
ATOM 749 C C . GLN A 1 94 ? 4.398 24.047 14.406 1 85.5 94 GLN A C 1
ATOM 751 O O . GLN A 1 94 ? 4.645 25.047 15.07 1 85.5 94 GLN A O 1
ATOM 756 N N . ASN A 1 95 ? 3.373 23.875 13.781 1 82.62 95 ASN A N 1
ATOM 757 C CA . ASN A 1 95 ? 2.377 24.938 13.719 1 82.62 95 ASN A CA 1
ATOM 758 C C . ASN A 1 95 ? 1.633 25.078 15.047 1 82.62 95 ASN A C 1
ATOM 760 O O . ASN A 1 95 ? 1.301 26.188 15.461 1 82.62 95 ASN A O 1
ATOM 764 N N . GLY A 1 96 ? 1.42 23.969 15.609 1 78.62 96 GLY A N 1
ATOM 765 C CA . GLY A 1 96 ? 0.809 24 16.922 1 78.62 96 GLY A CA 1
ATOM 766 C C . GLY A 1 96 ? 1.686 24.656 17.984 1 78.62 96 GLY A C 1
ATOM 767 O O . GLY A 1 96 ? 1.209 25.469 18.781 1 78.62 96 GLY A O 1
ATOM 768 N N . ASN A 1 97 ? 2.828 24.359 17.938 1 79.62 97 ASN A N 1
ATOM 769 C CA . ASN A 1 97 ? 3.789 24.953 18.859 1 79.62 97 ASN A CA 1
ATOM 770 C C . ASN A 1 97 ? 3.938 26.453 18.625 1 79.62 97 ASN A C 1
ATOM 772 O O . ASN A 1 97 ? 4.074 27.234 19.578 1 79.62 97 ASN A O 1
ATOM 776 N N . GLN A 1 98 ? 3.881 26.906 17.547 1 74.06 98 GLN A N 1
ATOM 777 C CA . GLN A 1 98 ? 3.969 28.328 17.219 1 74.06 98 GLN A CA 1
ATOM 778 C C . GLN A 1 98 ? 2.734 29.078 17.688 1 74.06 98 GLN A C 1
ATOM 780 O O . GLN A 1 98 ? 2.844 30.203 18.172 1 74.06 98 GLN A O 1
ATOM 785 N N . LYS A 1 99 ? 1.698 28.531 17.641 1 74.12 99 LYS A N 1
ATOM 786 C CA . LYS A 1 99 ? 0.473 29.141 18.141 1 74.12 99 LYS A CA 1
ATOM 787 C C . LYS A 1 99 ? 0.53 29.328 19.656 1 74.12 99 LYS A C 1
ATOM 789 O O . LYS A 1 99 ? 0.108 30.359 20.188 1 74.12 99 LYS A O 1
ATOM 794 N N . SER A 1 100 ? 1.008 28.344 20.234 1 74.62 100 SER A N 1
ATOM 795 C CA . SER A 1 100 ? 1.105 28.422 21.688 1 74.62 100 SER A CA 1
ATOM 796 C C . SER A 1 100 ? 2.078 29.516 22.125 1 74.62 100 SER A C 1
ATOM 798 O O . SER A 1 100 ? 1.811 30.25 23.078 1 74.62 100 SER A O 1
ATOM 800 N N . LEU A 1 101 ? 3.076 29.719 21.422 1 69.12 101 LEU A N 1
ATOM 801 C CA . LEU A 1 101 ? 4.074 30.734 21.719 1 69.12 101 LEU A CA 1
ATOM 802 C C . LEU A 1 101 ? 3.523 32.125 21.453 1 69.12 101 LEU A C 1
ATOM 804 O O . LEU A 1 101 ? 3.703 33.031 22.266 1 69.12 101 LEU A O 1
ATOM 808 N N . VAL A 1 102 ? 2.826 32.312 20.5 1 66.94 102 VAL A N 1
ATOM 809 C CA . VAL A 1 102 ? 2.244 33.594 20.125 1 66.94 102 VAL A CA 1
ATOM 810 C C . VAL A 1 102 ? 1.129 33.938 21.109 1 66.94 102 VAL A C 1
ATOM 812 O O . VAL A 1 102 ? 1.023 35.094 21.547 1 66.94 102 VAL A O 1
ATOM 815 N N . SER A 1 103 ? 0.412 33 21.484 1 70.62 103 SER A N 1
ATOM 816 C CA . SER A 1 103 ? -0.661 33.25 22.438 1 70.62 103 SER A CA 1
ATOM 817 C C . SER A 1 103 ? -0.104 33.562 23.828 1 70.62 103 SER A C 1
ATOM 819 O O . SER A 1 103 ? -0.621 34.438 24.531 1 70.62 103 SER A O 1
ATOM 821 N N . ALA A 1 104 ? 0.902 32.938 24.172 1 66.88 104 ALA A N 1
ATOM 822 C CA . ALA A 1 104 ? 1.533 33.188 25.469 1 66.88 104 ALA A CA 1
ATOM 823 C C . ALA A 1 104 ? 2.18 34.562 25.516 1 66.88 104 ALA A C 1
ATOM 825 O O . ALA A 1 104 ? 2.053 35.281 26.516 1 66.88 104 ALA A O 1
ATOM 826 N N . TYR A 1 105 ? 2.652 34.969 24.422 1 62.38 105 TYR A N 1
ATOM 827 C CA . TYR A 1 105 ? 3.299 36.281 24.328 1 62.38 105 TYR A CA 1
ATOM 828 C C . TYR A 1 105 ? 2.266 37.406 24.234 1 62.38 105 TYR A C 1
ATOM 830 O O . TYR A 1 105 ? 2.48 38.5 24.75 1 62.38 105 TYR A O 1
ATOM 838 N N . GLY A 1 106 ? 1.251 37.062 23.531 1 61.12 106 GLY A N 1
ATOM 839 C CA . GLY A 1 106 ? 0.175 38.062 23.453 1 61.12 106 GLY A CA 1
ATOM 840 C C . GLY A 1 106 ? -0.491 38.312 24.797 1 61.12 106 GLY A C 1
ATOM 841 O O . GLY A 1 106 ? -0.802 39.438 25.141 1 61.12 106 GLY A O 1
ATOM 842 N N . LYS A 1 107 ? -0.721 37.344 25.578 1 63.97 107 LYS A N 1
ATOM 843 C CA . LYS A 1 107 ? -1.3 37.469 26.922 1 63.97 107 LYS A CA 1
ATOM 844 C C . LYS A 1 107 ? -0.385 38.281 27.844 1 63.97 107 LYS A C 1
ATOM 846 O O . LYS A 1 107 ? -0.859 39.062 28.656 1 63.97 107 LYS A O 1
ATOM 851 N N . LEU A 1 108 ? 0.797 38.156 27.766 1 60.03 108 LEU A N 1
ATOM 852 C CA . LEU A 1 108 ? 1.755 38.875 28.594 1 60.03 108 LEU A CA 1
ATOM 853 C C . LEU A 1 108 ? 1.832 40.34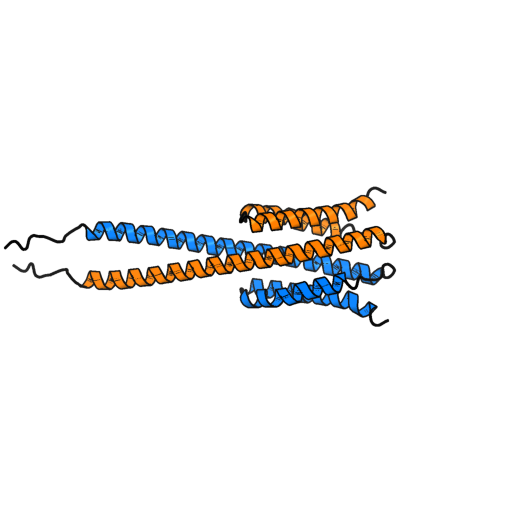4 28.188 1 60.03 108 LEU A C 1
ATOM 855 O O . LEU A 1 108 ? 1.938 41.219 29.047 1 60.03 108 LEU A O 1
ATOM 859 N N . SER A 1 109 ? 1.724 40.625 26.984 1 57.12 109 SER A N 1
ATOM 860 C CA . SER A 1 109 ? 1.791 42 26.484 1 57.12 109 SER A CA 1
ATOM 861 C C . SER A 1 109 ? 0.505 42.781 26.781 1 57.12 109 SER A C 1
ATOM 863 O O . SER A 1 109 ? 0.53 44 26.984 1 57.12 109 SER A O 1
ATOM 865 N N . GLY A 1 110 ? -0.608 42.125 26.719 1 56.19 110 GLY A N 1
ATOM 866 C CA . GLY A 1 110 ? -1.858 42.781 27.078 1 56.19 110 GLY A CA 1
ATOM 867 C C . GLY A 1 110 ? -1.924 43.188 28.531 1 56.19 110 GLY A C 1
ATOM 868 O O . GLY A 1 110 ? -2.602 44.156 28.859 1 56.19 110 GLY A O 1
ATOM 869 N N . ASN A 1 111 ? -1.501 42.469 29.453 1 52.72 111 ASN A N 1
ATOM 870 C CA . ASN A 1 111 ? -1.516 42.875 30.844 1 52.72 111 ASN A CA 1
ATOM 871 C C . ASN A 1 111 ? -0.559 44.031 31.109 1 52.72 111 ASN A C 1
ATOM 873 O O . ASN A 1 111 ? -0.572 44.625 32.188 1 52.72 111 ASN A O 1
ATOM 877 N N . VAL A 1 112 ? 0.185 44.531 30.266 1 50.25 112 VAL A N 1
ATOM 878 C CA . VAL A 1 112 ? 1.035 45.688 30.609 1 50.25 112 VAL A CA 1
ATOM 879 C C . VAL A 1 112 ? 0.207 46.969 30.594 1 50.25 112 VAL A C 1
ATOM 881 O O . VAL A 1 112 ? -1.015 46.938 30.438 1 50.25 112 VAL A O 1
ATOM 884 N N . LEU A 1 113 ? 0.538 48.156 29.766 1 44.84 113 LEU A N 1
ATOM 885 C CA . LEU A 1 113 ? 0.642 49.562 30.141 1 44.84 113 LEU A CA 1
ATOM 886 C C . LEU A 1 113 ? -0.699 50.281 29.984 1 44.84 113 LEU A C 1
ATOM 888 O O . LEU A 1 113 ? -0.745 51.5 29.812 1 44.84 113 LEU A O 1
ATOM 892 N N . MET A 1 114 ? -1.872 49.562 30.062 1 43.25 114 MET A N 1
ATOM 893 C CA . MET A 1 114 ? -2.83 50.656 30.109 1 43.25 114 MET A CA 1
ATOM 894 C C . MET A 1 114 ? -2.58 51.562 31.328 1 43.25 114 MET A C 1
ATOM 896 O O . MET A 1 114 ? -2.605 51.062 32.469 1 43.25 114 MET A O 1
ATOM 900 N N . PRO A 1 115 ? -1.719 52.625 31.156 1 41.12 115 PRO A N 1
ATOM 901 C CA . PRO A 1 115 ? -1.686 53.594 32.25 1 41.12 115 PRO A CA 1
ATOM 902 C C . PRO A 1 115 ? -3.07 54.125 32.625 1 41.12 115 PRO A C 1
ATOM 904 O O . PRO A 1 115 ? -3.893 54.375 31.734 1 41.12 115 PRO A O 1
ATOM 907 N N . ASN A 1 116 ? -3.703 53.531 33.5 1 37.03 116 ASN A N 1
ATOM 908 C CA . ASN A 1 116 ? -4.836 54.125 34.219 1 37.03 116 ASN A CA 1
ATOM 909 C C . ASN A 1 116 ? -4.617 55.625 34.469 1 37.03 116 ASN A C 1
ATOM 911 O O . ASN A 1 116 ? -5.375 56.25 35.219 1 37.03 116 ASN A O 1
ATOM 915 N N . ASP A 1 117 ? -3.422 56.125 34.094 1 36.94 117 ASP A N 1
ATOM 916 C CA . ASP A 1 117 ? -3.238 57.375 34.844 1 36.94 117 ASP A CA 1
ATOM 917 C C . ASP A 1 117 ? -4.184 58.469 34.344 1 36.94 117 ASP A C 1
ATOM 919 O O . ASP A 1 117 ? -3.98 59.656 34.625 1 36.94 117 ASP A O 1
ATOM 923 N N . PHE A 1 118 ? -5.098 58.188 33.312 1 38.47 118 PHE A N 1
ATOM 924 C CA . PHE A 1 118 ? -5.715 59.5 33.094 1 38.47 118 PHE A CA 1
ATOM 925 C C . PHE A 1 118 ? -6.594 59.875 34.281 1 38.47 118 PHE A C 1
ATOM 927 O O . PHE A 1 118 ? -7.766 59.5 34.344 1 38.47 118 PHE A O 1
ATOM 934 N N . ASN A 1 119 ? -6.254 59.594 35.562 1 30.03 119 ASN A N 1
ATOM 935 C CA . ASN A 1 119 ? -7.023 60.344 36.562 1 30.03 119 ASN A CA 1
ATOM 936 C C . ASN A 1 119 ? -6.777 61.844 36.469 1 30.03 119 ASN A C 1
ATOM 938 O O . ASN A 1 119 ? -7.453 62.625 37.125 1 30.03 119 ASN A O 1
ATOM 942 N N . GLN A 1 120 ? -6.051 62.5 35.625 1 25.34 120 GLN A N 1
ATOM 943 C CA . GLN A 1 120 ? -6.375 63.875 35.906 1 25.34 120 GLN A CA 1
ATOM 944 C C . GLN A 1 120 ? -7.723 64.25 35.312 1 25.34 120 GLN A C 1
ATOM 946 O O . GLN A 1 120 ? -8.109 63.75 34.25 1 25.34 120 GLN A O 1
ATOM 951 N N . MET B 1 1 ? 11.305 -32.969 0.047 1 39.66 1 MET B N 1
ATOM 952 C CA . MET B 1 1 ? 9.961 -32.938 0.619 1 39.66 1 MET B CA 1
ATOM 953 C C . MET B 1 1 ? 9.703 -31.594 1.329 1 39.66 1 MET B C 1
ATOM 955 O O . MET B 1 1 ? 8.562 -31.141 1.409 1 39.66 1 MET B O 1
ATOM 959 N N . ASN B 1 2 ? 10.789 -30.922 2.049 1 44.75 2 ASN B N 1
ATOM 960 C CA . ASN B 1 2 ? 10.867 -29.812 2.986 1 44.75 2 ASN B CA 1
ATOM 961 C C . ASN B 1 2 ? 10.594 -28.469 2.295 1 44.75 2 ASN B C 1
ATOM 963 O O . ASN B 1 2 ? 10.062 -27.547 2.914 1 44.75 2 ASN B O 1
ATOM 967 N N . ASP B 1 3 ? 10.953 -28.5 1.071 1 48.66 3 ASP B N 1
ATOM 968 C CA . ASP B 1 3 ? 10.938 -27.281 0.258 1 48.66 3 ASP B CA 1
ATOM 969 C C . ASP B 1 3 ? 9.508 -26.875 -0.089 1 48.66 3 ASP B C 1
ATOM 971 O O . ASP B 1 3 ? 9.211 -25.688 -0.189 1 48.66 3 ASP B O 1
ATOM 975 N N . PHE B 1 4 ? 8.75 -27.953 -0.341 1 49.31 4 PHE B N 1
ATOM 976 C CA . PHE B 1 4 ? 7.367 -27.766 -0.762 1 49.31 4 PHE B CA 1
ATOM 977 C C . PHE B 1 4 ? 6.57 -27.031 0.311 1 49.31 4 PHE B C 1
ATOM 979 O O . PHE B 1 4 ? 5.809 -26.109 0.005 1 49.31 4 PHE B O 1
ATOM 986 N N . ILE B 1 5 ? 6.738 -27.578 1.544 1 53.09 5 ILE B N 1
ATOM 987 C CA . ILE B 1 5 ? 6.039 -27.047 2.705 1 53.09 5 ILE B CA 1
ATOM 988 C C . ILE B 1 5 ? 6.398 -25.578 2.891 1 53.09 5 ILE B C 1
ATOM 990 O O . ILE B 1 5 ? 5.562 -24.766 3.311 1 53.09 5 ILE B O 1
ATOM 994 N N . SER B 1 6 ? 7.48 -25.281 2.16 1 67.5 6 SER B N 1
ATOM 995 C CA . SER B 1 6 ? 8.055 -23.969 2.471 1 67.5 6 SER B CA 1
ATOM 996 C C . SER B 1 6 ? 7.406 -22.875 1.642 1 67.5 6 SER B C 1
ATOM 998 O O . SER B 1 6 ? 7.156 -21.781 2.146 1 67.5 6 SER B O 1
ATOM 1000 N N . SER B 1 7 ? 6.891 -23.281 0.52 1 78.75 7 SER B N 1
ATOM 1001 C CA . SER B 1 7 ? 6.383 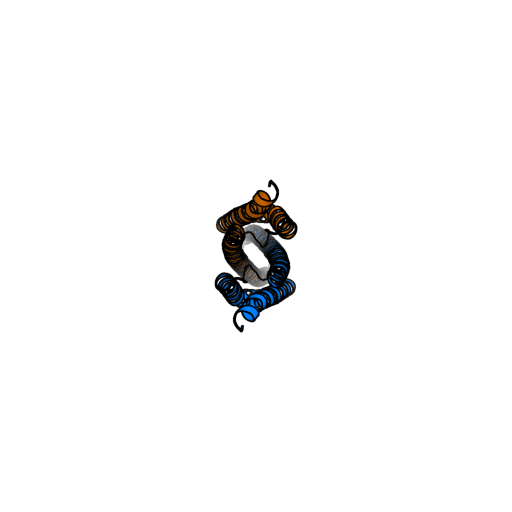-22.203 -0.33 1 78.75 7 SER B CA 1
ATOM 1002 C C . SER B 1 7 ? 5.02 -21.719 0.146 1 78.75 7 SER B C 1
ATOM 1004 O O . SER B 1 7 ? 4.809 -20.516 0.326 1 78.75 7 SER B O 1
ATOM 1006 N N . LEU B 1 8 ? 4.219 -22.688 0.496 1 87.94 8 LEU B N 1
ATOM 1007 C CA . LEU B 1 8 ? 2.889 -22.297 0.954 1 87.94 8 LEU B CA 1
ATOM 1008 C C . LEU B 1 8 ? 2.959 -21.609 2.311 1 87.94 8 LEU B C 1
ATOM 1010 O O . LEU B 1 8 ? 2.176 -20.703 2.59 1 87.94 8 LEU B O 1
ATOM 1014 N N . ASN B 1 9 ? 3.951 -22.047 3.008 1 91.56 9 ASN B N 1
ATOM 1015 C CA . ASN B 1 9 ? 4.152 -21.422 4.309 1 91.56 9 ASN B CA 1
ATOM 1016 C C . ASN B 1 9 ? 4.504 -19.938 4.172 1 91.56 9 ASN B C 1
ATOM 1018 O O . ASN B 1 9 ? 4.039 -19.109 4.961 1 91.56 9 ASN B O 1
ATOM 1022 N N . ASN B 1 10 ? 5.258 -19.625 3.234 1 93.31 10 ASN B N 1
ATOM 1023 C CA . ASN B 1 10 ? 5.594 -18.219 2.992 1 93.31 10 ASN B CA 1
ATOM 1024 C C . ASN B 1 10 ? 4.371 -17.406 2.574 1 93.31 10 ASN B C 1
ATOM 1026 O O . ASN B 1 10 ? 4.219 -16.25 2.971 1 93.31 10 ASN B O 1
ATOM 1030 N N . TRP B 1 11 ? 3.494 -18.031 1.885 1 92.81 11 TRP B N 1
ATOM 1031 C CA . TRP B 1 11 ? 2.258 -17.359 1.473 1 92.81 11 TRP B CA 1
ATOM 1032 C C . TRP B 1 11 ? 1.35 -17.109 2.672 1 92.81 11 TRP B C 1
ATOM 1034 O O . TRP B 1 11 ? 0.751 -16.047 2.789 1 92.81 11 TRP B O 1
ATOM 1044 N N . GLN B 1 12 ? 1.354 -18.109 3.439 1 95.38 12 GLN B N 1
ATOM 1045 C CA . GLN B 1 12 ? 0.554 -17.969 4.652 1 95.38 12 GLN B CA 1
ATOM 1046 C C . GLN B 1 12 ? 1.125 -16.891 5.57 1 95.38 12 GLN B C 1
ATOM 1048 O O . GLN B 1 12 ? 0.376 -16.094 6.152 1 95.38 12 GLN B O 1
ATOM 1053 N N . ALA B 1 13 ? 2.375 -16.859 5.68 1 96.06 13 ALA B N 1
ATOM 1054 C CA . ALA B 1 13 ? 3.051 -15.852 6.492 1 96.06 13 ALA B CA 1
ATOM 1055 C C . ALA B 1 13 ? 2.811 -14.445 5.941 1 96.06 13 ALA B C 1
ATOM 1057 O O . ALA B 1 13 ? 2.598 -13.5 6.703 1 96.06 13 ALA B O 1
ATOM 1058 N N . LEU B 1 14 ? 2.812 -14.305 4.648 1 96 14 LEU B N 1
ATOM 1059 C CA . LEU B 1 14 ? 2.555 -13.016 4.004 1 96 14 LEU B CA 1
ATOM 1060 C C . LEU B 1 14 ? 1.142 -12.531 4.305 1 96 14 LEU B C 1
ATOM 1062 O O . LEU B 1 14 ? 0.938 -11.359 4.621 1 96 14 LEU B O 1
ATOM 1066 N N . TYR B 1 15 ? 0.245 -13.477 4.199 1 96.75 15 TYR B N 1
ATOM 1067 C CA . TYR B 1 15 ? -1.14 -13.125 4.492 1 96.75 15 TYR B CA 1
ATOM 1068 C C . TYR B 1 15 ? -1.298 -12.695 5.945 1 96.75 15 TYR B C 1
ATOM 1070 O O . TYR B 1 15 ? -1.942 -11.68 6.234 1 96.75 15 TYR B O 1
ATOM 1078 N N . ALA B 1 16 ? -0.704 -13.414 6.824 1 97.81 16 ALA B N 1
ATOM 1079 C CA . ALA B 1 16 ? -0.761 -13.078 8.242 1 97.81 16 ALA B CA 1
ATOM 1080 C C . ALA B 1 16 ? -0.132 -11.711 8.508 1 97.81 16 ALA B C 1
ATOM 1082 O O . ALA B 1 16 ? -0.688 -10.898 9.25 1 97.81 16 ALA B O 1
ATOM 1083 N N . LEU B 1 17 ? 0.966 -11.484 7.961 1 97.56 17 LEU B N 1
ATOM 1084 C CA . LEU B 1 17 ? 1.653 -10.203 8.109 1 97.56 17 LEU B CA 1
ATOM 1085 C C . LEU B 1 17 ? 0.806 -9.062 7.559 1 97.56 17 LEU B C 1
ATOM 1087 O O . LEU B 1 17 ? 0.716 -8 8.172 1 97.56 17 LEU B O 1
ATOM 1091 N N . SER B 1 18 ? 0.173 -9.273 6.414 1 96.94 18 SER B N 1
ATOM 1092 C CA . SER B 1 18 ? -0.675 -8.242 5.824 1 96.94 18 SER B CA 1
ATOM 1093 C C . SER B 1 18 ? -1.848 -7.902 6.738 1 96.94 18 SER B C 1
ATOM 1095 O O . SER B 1 18 ? -2.246 -6.742 6.836 1 96.94 18 SER B O 1
ATOM 1097 N N . ASN B 1 19 ? -2.377 -8.883 7.387 1 97.56 19 ASN B N 1
ATOM 1098 C CA . ASN B 1 19 ? -3.436 -8.664 8.367 1 97.56 19 ASN B CA 1
ATOM 1099 C C . ASN B 1 19 ? -2.943 -7.816 9.539 1 97.56 19 ASN B C 1
ATOM 1101 O O . ASN B 1 19 ? -3.637 -6.902 9.977 1 97.56 19 ASN B O 1
ATOM 1105 N N . THR B 1 20 ? -1.832 -8.156 10 1 97.88 20 THR B N 1
ATOM 1106 C CA . THR B 1 20 ? -1.229 -7.41 11.102 1 97.88 20 THR B CA 1
ATOM 1107 C C . THR B 1 20 ? -1.013 -5.953 10.711 1 97.88 20 THR B C 1
ATOM 1109 O O . THR B 1 20 ? -1.338 -5.043 11.484 1 97.88 20 THR B O 1
ATOM 1112 N N . MET B 1 21 ? -0.541 -5.785 9.547 1 96.94 21 MET B N 1
ATOM 1113 C CA . MET B 1 21 ? -0.263 -4.434 9.07 1 96.94 21 MET B CA 1
ATOM 1114 C C . MET B 1 21 ? -1.551 -3.627 8.938 1 96.94 21 MET B C 1
ATOM 1116 O O . MET B 1 21 ? -1.589 -2.447 9.289 1 96.94 21 MET B O 1
ATOM 1120 N N . LEU B 1 22 ? -2.537 -4.215 8.469 1 96.81 22 LEU B N 1
ATOM 1121 C CA . LEU B 1 22 ? -3.83 -3.545 8.367 1 96.81 22 LEU B CA 1
ATOM 1122 C C . LEU B 1 22 ? -4.363 -3.18 9.75 1 96.81 22 LEU B C 1
ATOM 1124 O O . LEU B 1 22 ? -4.895 -2.084 9.945 1 96.81 22 LEU B O 1
ATOM 1128 N N . SER B 1 23 ? -4.195 -4.09 10.633 1 97.31 23 SER B N 1
ATOM 1129 C CA . SER B 1 23 ? -4.637 -3.85 12.008 1 97.31 23 SER B CA 1
ATOM 1130 C C . SER B 1 23 ? -3.895 -2.674 12.633 1 97.31 23 SER B C 1
ATOM 1132 O O . SER B 1 23 ? -4.496 -1.847 13.32 1 97.31 23 SER B O 1
ATOM 1134 N N . LEU B 1 24 ? -2.598 -2.592 12.422 1 96 24 LEU B N 1
ATOM 1135 C CA . LEU B 1 24 ? -1.789 -1.479 12.914 1 96 24 LEU B CA 1
ATOM 1136 C C . LEU B 1 24 ? -2.289 -0.154 12.352 1 96 24 LEU B C 1
ATOM 1138 O O . LEU B 1 24 ? -2.422 0.827 13.086 1 96 24 LEU B O 1
ATOM 1142 N N . ALA B 1 25 ? -2.584 -0.127 11.086 1 94.38 25 ALA B N 1
ATOM 1143 C CA . ALA B 1 25 ? -3.109 1.077 10.445 1 94.38 25 ALA B CA 1
ATOM 1144 C C . ALA B 1 25 ? -4.457 1.47 11.047 1 94.38 25 ALA B C 1
ATOM 1146 O O . ALA B 1 25 ? -4.711 2.65 11.297 1 94.38 25 ALA B O 1
ATOM 1147 N N . ASN B 1 26 ? -5.273 0.475 11.32 1 94.38 26 ASN B N 1
ATOM 1148 C CA . ASN B 1 26 ? -6.59 0.709 11.906 1 94.38 26 ASN B CA 1
ATOM 1149 C C . ASN B 1 26 ? -6.48 1.327 13.297 1 94.38 26 ASN B C 1
ATOM 1151 O O . ASN B 1 26 ? -7.328 2.129 13.688 1 94.38 26 ASN B O 1
ATOM 1155 N N . SER B 1 27 ? -5.449 1.04 13.922 1 94.31 27 SER B N 1
ATOM 1156 C CA . SER B 1 27 ? -5.254 1.52 15.281 1 94.31 27 SER B CA 1
ATOM 1157 C C . SER B 1 27 ? -4.371 2.762 15.312 1 94.31 27 SER B C 1
ATOM 1159 O O . SER B 1 27 ? -4.008 3.25 16.391 1 94.31 27 SER B O 1
ATOM 1161 N N . GLY B 1 28 ? -3.959 3.16 14.273 1 88.94 28 GLY B N 1
ATOM 1162 C CA . GLY B 1 28 ? -3.145 4.359 14.18 1 88.94 28 GLY B CA 1
ATOM 1163 C C . GLY B 1 28 ? -1.72 4.148 14.664 1 88.94 28 GLY B C 1
ATOM 1164 O O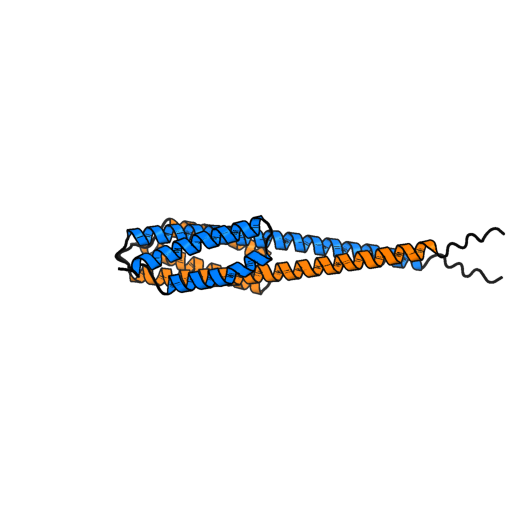 . GLY B 1 28 ? -1.047 5.102 15.062 1 88.94 28 GLY B O 1
ATOM 1165 N N . GLN B 1 29 ? -1.276 2.896 14.68 1 92.56 29 GLN B N 1
ATOM 1166 C CA . GLN B 1 29 ? 0.09 2.58 15.078 1 92.56 29 GLN B CA 1
ATOM 1167 C C . GLN B 1 29 ? 1.035 2.6 13.883 1 92.56 29 GLN B C 1
ATOM 1169 O O . GLN B 1 29 ? 1.562 1.56 13.484 1 92.56 29 GLN B O 1
ATOM 1174 N N . TRP B 1 30 ? 1.372 3.729 13.406 1 87.31 30 TRP B N 1
ATOM 1175 C CA . TRP B 1 30 ? 2.049 3.93 12.133 1 87.31 30 TRP B CA 1
ATOM 1176 C C . TRP B 1 30 ? 3.531 3.588 12.242 1 87.31 30 TRP B C 1
ATOM 1178 O O . TRP B 1 30 ? 4.117 3.037 11.305 1 87.31 30 TRP B O 1
ATOM 1188 N N . ASP B 1 31 ? 4.047 3.898 13.375 1 88.19 31 ASP B N 1
ATOM 1189 C CA . ASP B 1 31 ? 5.457 3.578 13.578 1 88.19 31 ASP B CA 1
ATOM 1190 C C . ASP B 1 31 ? 5.688 2.068 13.531 1 88.19 31 ASP B C 1
ATOM 1192 O O . ASP B 1 31 ? 6.633 1.597 12.898 1 88.19 31 ASP B O 1
ATOM 1196 N N . GLU B 1 32 ? 4.812 1.373 14.172 1 94.75 32 GLU B N 1
ATOM 1197 C CA . GLU B 1 32 ? 4.906 -0.084 14.148 1 94.75 32 GLU B CA 1
ATOM 1198 C C . GLU B 1 32 ? 4.672 -0.635 12.75 1 94.75 32 GLU B C 1
ATOM 1200 O O . GLU B 1 32 ? 5.289 -1.628 12.359 1 94.75 32 GLU B O 1
ATOM 1205 N N . LEU B 1 33 ? 3.807 -0.011 12.023 1 94.88 33 LEU B N 1
ATOM 1206 C CA . LEU B 1 33 ? 3.539 -0.408 10.648 1 94.88 33 LEU B CA 1
ATOM 1207 C C . LEU B 1 33 ? 4.801 -0.304 9.797 1 94.88 33 LEU B C 1
ATOM 1209 O O . LEU B 1 33 ? 5.109 -1.214 9.023 1 94.88 33 LEU B O 1
ATOM 1213 N N . ILE B 1 34 ? 5.52 0.678 9.969 1 89.38 34 ILE B N 1
ATOM 1214 C CA . ILE B 1 34 ? 6.75 0.9 9.219 1 89.38 34 ILE B CA 1
ATOM 1215 C C . ILE B 1 34 ? 7.754 -0.208 9.539 1 89.38 34 ILE B C 1
ATOM 1217 O O . ILE B 1 34 ? 8.453 -0.694 8.648 1 89.38 34 ILE B O 1
ATOM 1221 N N . GLU B 1 35 ? 7.73 -0.603 10.75 1 92.62 35 GLU B N 1
ATOM 1222 C CA . GLU B 1 35 ? 8.664 -1.635 11.188 1 92.62 35 GLU B CA 1
ATOM 1223 C C . GLU B 1 35 ? 8.367 -2.973 10.516 1 92.62 35 GLU B C 1
ATOM 1225 O O . GLU B 1 35 ? 9.266 -3.791 10.32 1 92.62 35 GLU B O 1
ATOM 1230 N N . GLN B 1 36 ? 7.098 -3.191 10.203 1 95.12 36 GLN B N 1
ATOM 1231 C CA . GLN B 1 36 ? 6.684 -4.449 9.594 1 95.12 36 GLN B CA 1
ATOM 1232 C C . GLN B 1 36 ? 7.016 -4.473 8.102 1 95.12 36 GLN B C 1
ATOM 1234 O O . GLN B 1 36 ? 7.031 -5.539 7.484 1 95.12 36 GLN B O 1
ATOM 1239 N N . GLU B 1 37 ? 7.383 -3.361 7.492 1 91.5 37 GLU B N 1
ATOM 1240 C CA . GLU B 1 37 ? 7.555 -3.262 6.047 1 91.5 37 GLU B CA 1
ATOM 1241 C C . GLU B 1 37 ? 8.766 -4.07 5.578 1 91.5 37 GLU B C 1
ATOM 1243 O O . GLU B 1 37 ? 8.727 -4.699 4.52 1 91.5 37 GLU B O 1
ATOM 1248 N N . VAL B 1 38 ? 9.797 -4.098 6.355 1 91.75 38 VAL B N 1
ATOM 1249 C CA . VAL B 1 38 ? 11 -4.848 5.996 1 91.75 38 VAL B CA 1
ATOM 1250 C C . VAL B 1 38 ? 10.68 -6.34 5.934 1 91.75 38 VAL B C 1
ATOM 1252 O O . VAL B 1 38 ? 11.094 -7.027 5 1 91.75 38 VAL B O 1
ATOM 1255 N N . LYS B 1 39 ? 9.984 -6.77 6.934 1 95.12 39 LYS B N 1
ATOM 1256 C CA . LYS B 1 39 ? 9.57 -8.172 6.957 1 95.12 39 LYS B CA 1
ATOM 1257 C C . LYS B 1 39 ? 8.688 -8.5 5.754 1 95.12 39 LYS B C 1
ATOM 1259 O O . LYS B 1 39 ? 8.828 -9.57 5.156 1 95.12 39 LYS B O 1
ATOM 1264 N N . TYR B 1 40 ? 7.863 -7.629 5.457 1 95.69 40 TYR B N 1
ATOM 1265 C CA . TYR B 1 40 ? 6.965 -7.812 4.324 1 95.69 40 TYR B CA 1
ATOM 1266 C C . TYR B 1 40 ? 7.75 -8.008 3.033 1 95.69 40 TYR B C 1
ATOM 1268 O O . TYR B 1 40 ? 7.523 -8.977 2.303 1 95.69 40 TYR B O 1
ATOM 1276 N N . VAL B 1 41 ? 8.68 -7.133 2.789 1 91.56 41 VAL B N 1
ATOM 1277 C CA . VAL B 1 41 ? 9.469 -7.18 1.564 1 91.56 41 VAL B CA 1
ATOM 1278 C C . VAL B 1 41 ? 10.297 -8.469 1.533 1 91.56 41 VAL B C 1
ATOM 1280 O O . VAL B 1 41 ? 10.406 -9.117 0.49 1 91.56 41 VAL B O 1
ATOM 1283 N N . THR B 1 42 ? 10.797 -8.805 2.648 1 93.69 42 THR B N 1
ATOM 1284 C CA . THR B 1 42 ? 11.594 -10.023 2.762 1 93.69 42 THR B CA 1
ATOM 1285 C C . THR B 1 42 ? 10.758 -11.25 2.428 1 93.69 42 THR B C 1
ATOM 1287 O O . THR B 1 42 ? 11.219 -12.148 1.717 1 93.69 42 THR B O 1
ATOM 1290 N N . LEU B 1 43 ? 9.539 -11.289 2.916 1 92.75 43 LEU B N 1
ATOM 1291 C CA . LEU B 1 43 ? 8.648 -12.414 2.662 1 92.75 43 LEU B CA 1
ATOM 1292 C C . LEU B 1 43 ? 8.281 -12.492 1.184 1 92.75 43 LEU B C 1
ATOM 1294 O O . LEU B 1 43 ? 8.242 -13.578 0.604 1 92.75 43 LEU B O 1
ATOM 1298 N N . VAL B 1 44 ? 8.047 -11.391 0.562 1 91 44 VAL B N 1
ATOM 1299 C CA . VAL B 1 44 ? 7.734 -11.344 -0.862 1 91 44 VAL B CA 1
ATOM 1300 C C . VAL B 1 44 ? 8.906 -11.891 -1.672 1 91 44 VAL B C 1
ATOM 1302 O O . VAL B 1 44 ? 8.719 -12.672 -2.609 1 91 44 VAL B O 1
ATOM 1305 N N . GLU B 1 45 ? 10.117 -11.516 -1.296 1 89.81 45 GLU B N 1
ATOM 1306 C CA . GLU B 1 45 ? 11.312 -12 -1.977 1 89.81 45 GLU B CA 1
ATOM 1307 C C . GLU B 1 45 ? 11.469 -13.508 -1.807 1 89.81 45 GLU B C 1
ATOM 1309 O O . GLU B 1 45 ? 11.852 -14.211 -2.746 1 89.81 45 GLU B O 1
ATOM 1314 N N . ALA B 1 46 ? 11.195 -13.984 -0.623 1 90.44 46 ALA B N 1
ATOM 1315 C CA . ALA B 1 46 ? 11.281 -15.422 -0.356 1 90.44 46 ALA B CA 1
ATOM 1316 C C . ALA B 1 46 ? 10.289 -16.203 -1.218 1 90.44 46 ALA B C 1
ATOM 1318 O O . ALA B 1 46 ? 10.617 -17.266 -1.741 1 90.44 46 ALA B O 1
ATOM 1319 N N . ILE B 1 47 ? 9.125 -15.695 -1.348 1 89.44 47 ILE B N 1
ATOM 1320 C CA . ILE B 1 47 ? 8.094 -16.312 -2.168 1 89.44 47 ILE B CA 1
ATOM 1321 C C . ILE B 1 47 ? 8.547 -16.359 -3.625 1 89.44 47 ILE B C 1
ATOM 1323 O O . ILE B 1 47 ? 8.391 -17.375 -4.301 1 89.44 47 ILE B O 1
ATOM 1327 N N . ALA B 1 48 ? 9.086 -15.258 -4.117 1 85.19 48 ALA B N 1
ATOM 1328 C CA . ALA B 1 48 ? 9.562 -15.172 -5.492 1 85.19 48 ALA B CA 1
ATOM 1329 C C . ALA B 1 48 ? 10.672 -16.188 -5.758 1 85.19 48 ALA B C 1
ATOM 1331 O O . ALA B 1 48 ? 10.758 -16.75 -6.852 1 85.19 48 ALA B O 1
ATOM 1332 N N . ARG B 1 49 ? 11.469 -16.5 -4.809 1 87.94 49 ARG B N 1
ATOM 1333 C CA . ARG B 1 49 ? 12.625 -17.375 -4.957 1 87.94 49 ARG B CA 1
ATOM 1334 C C . ARG B 1 49 ? 12.219 -18.844 -4.824 1 87.94 49 ARG B C 1
ATOM 1336 O O . ARG B 1 49 ? 12.977 -19.734 -5.199 1 87.94 49 ARG B O 1
ATOM 1343 N N . ASN B 1 50 ? 11.039 -19.031 -4.242 1 86.5 50 ASN B N 1
ATOM 1344 C CA . ASN B 1 50 ? 10.586 -20.391 -4.012 1 86.5 50 ASN B CA 1
ATOM 1345 C C . ASN B 1 50 ? 9.18 -20.625 -4.547 1 86.5 50 ASN B C 1
ATOM 1347 O O . ASN B 1 50 ? 8.25 -20.891 -3.781 1 86.5 50 ASN B O 1
ATOM 1351 N N . PRO B 1 51 ? 9.156 -20.641 -5.801 1 81 51 PRO B N 1
ATOM 1352 C CA . PRO B 1 51 ? 7.816 -20.797 -6.375 1 81 51 PRO B CA 1
ATOM 1353 C C . PRO B 1 51 ? 7.223 -22.188 -6.125 1 81 51 PRO B C 1
ATOM 1355 O O . PRO B 1 51 ? 7.965 -23.156 -5.957 1 81 51 PRO B O 1
ATOM 1358 N N . ILE B 1 52 ? 5.93 -22.25 -6.051 1 81.75 52 ILE B N 1
ATOM 1359 C CA . ILE B 1 52 ? 5.215 -23.516 -5.941 1 81.75 52 ILE B CA 1
ATOM 1360 C C . ILE B 1 52 ? 5.367 -24.312 -7.234 1 81.75 52 ILE B C 1
ATOM 1362 O O . ILE B 1 52 ? 5.246 -23.766 -8.328 1 81.75 52 ILE B O 1
ATOM 1366 N N . GLU B 1 53 ? 5.594 -25.594 -7.078 1 76.25 53 GLU B N 1
ATOM 1367 C CA . GLU B 1 53 ? 5.754 -26.469 -8.242 1 76.25 53 GLU B CA 1
ATOM 1368 C C . GLU B 1 53 ? 4.484 -26.484 -9.094 1 76.25 53 GLU B C 1
ATOM 1370 O O . GLU B 1 53 ? 3.377 -26.578 -8.562 1 76.25 53 GLU B O 1
ATOM 1375 N N . PRO B 1 54 ? 4.672 -26.375 -10.375 1 72.81 54 PRO B N 1
ATOM 1376 C CA . PRO B 1 54 ? 3.523 -26.312 -11.281 1 72.81 54 PRO B CA 1
ATOM 1377 C C . PRO B 1 54 ? 2.604 -27.516 -11.164 1 72.81 54 PRO B C 1
ATOM 1379 O O . PRO B 1 54 ? 1.404 -27.422 -11.438 1 72.81 54 PRO B O 1
ATOM 1382 N N . ASP B 1 55 ? 3.115 -28.672 -10.812 1 74.75 55 ASP B N 1
ATOM 1383 C CA . ASP B 1 55 ? 2.324 -29.891 -10.789 1 74.75 55 ASP B CA 1
ATOM 1384 C C . ASP B 1 55 ? 1.49 -29.984 -9.508 1 74.75 55 ASP B C 1
ATOM 1386 O O . ASP B 1 55 ? 0.65 -30.875 -9.375 1 74.75 55 ASP B O 1
ATOM 1390 N N . ASN B 1 56 ? 1.732 -29.047 -8.609 1 80.25 56 ASN B N 1
ATOM 1391 C CA . ASN B 1 56 ? 0.956 -29.031 -7.375 1 80.25 56 ASN B CA 1
ATOM 1392 C C . ASN B 1 56 ? -0.232 -28.078 -7.469 1 80.25 56 ASN B C 1
ATOM 1394 O O . ASN B 1 56 ? -0.178 -26.969 -6.957 1 80.25 56 ASN B O 1
ATOM 1398 N N . SER B 1 57 ? -1.245 -28.531 -8.008 1 79.25 57 SER B N 1
ATOM 1399 C CA . SER B 1 57 ? -2.416 -27.719 -8.305 1 79.25 57 SER B CA 1
ATOM 1400 C C . SER B 1 57 ? -3.096 -27.25 -7.023 1 79.25 57 SER B C 1
ATOM 1402 O O . SER B 1 57 ? -3.59 -26.125 -6.953 1 79.25 57 SER B O 1
ATOM 1404 N N . VAL B 1 58 ? -3.074 -28.078 -6.059 1 83.88 58 VAL B N 1
ATOM 1405 C CA . VAL B 1 58 ? -3.721 -27.75 -4.793 1 83.88 58 VAL B CA 1
ATOM 1406 C C . VAL B 1 58 ? -2.992 -26.578 -4.133 1 83.88 58 VAL B C 1
ATOM 1408 O O . VAL B 1 58 ? -3.623 -25.625 -3.691 1 83.88 58 VAL B O 1
ATOM 1411 N N . PHE B 1 59 ? -1.682 -26.625 -4.102 1 84.31 59 PHE B N 1
ATOM 1412 C CA . PHE B 1 59 ? -0.883 -25.562 -3.486 1 84.31 59 PHE B CA 1
ATOM 1413 C C . PHE B 1 59 ? -0.947 -24.297 -4.312 1 84.31 59 PHE B C 1
ATOM 1415 O O . PHE B 1 59 ? -0.945 -23.188 -3.764 1 84.31 59 PHE B O 1
ATOM 1422 N N . GLN B 1 60 ? -1.064 -24.469 -5.555 1 82.19 60 GLN B N 1
ATOM 1423 C CA . GLN B 1 60 ? -1.203 -23.312 -6.426 1 82.19 60 GLN B CA 1
ATOM 1424 C C . GLN B 1 60 ? -2.514 -22.578 -6.156 1 82.19 60 GLN B C 1
ATOM 1426 O O . GLN B 1 60 ? -2.543 -21.344 -6.105 1 82.19 60 GLN B O 1
ATOM 1431 N N . GLU B 1 61 ? -3.473 -23.328 -6.012 1 84.31 61 GLU B N 1
ATOM 1432 C CA . GLU B 1 61 ? -4.781 -22.734 -5.742 1 84.31 61 GLU B CA 1
ATOM 1433 C C . GLU B 1 61 ? -4.797 -22.031 -4.391 1 84.31 61 GLU B C 1
ATOM 1435 O O . GLU B 1 61 ? -5.336 -20.922 -4.27 1 84.31 61 GLU B O 1
ATOM 1440 N N . LYS B 1 62 ? -4.195 -22.656 -3.455 1 89.88 62 LYS B N 1
ATOM 1441 C CA . LYS B 1 62 ? -4.121 -22.047 -2.127 1 89.88 62 LYS B CA 1
ATOM 1442 C C . LYS B 1 62 ? -3.297 -20.766 -2.154 1 89.88 62 LYS B C 1
ATOM 1444 O O . LYS B 1 62 ? -3.672 -19.766 -1.533 1 89.88 62 LYS B O 1
ATOM 1449 N N . ALA B 1 63 ? -2.248 -20.781 -2.812 1 89.25 63 ALA B N 1
ATOM 1450 C CA . ALA B 1 63 ? -1.4 -19.594 -2.951 1 89.25 63 ALA B CA 1
ATOM 1451 C C . ALA B 1 63 ? -2.156 -18.469 -3.629 1 89.25 63 ALA B C 1
ATOM 1453 O O . ALA B 1 63 ? -2.037 -17.297 -3.225 1 89.25 63 ALA B O 1
ATOM 1454 N N . ARG B 1 64 ? -2.918 -18.766 -4.574 1 85.06 64 ARG B N 1
ATOM 1455 C CA . ARG B 1 64 ? -3.713 -17.766 -5.277 1 85.06 64 ARG B CA 1
ATOM 1456 C C . ARG B 1 64 ? -4.742 -17.125 -4.348 1 85.06 64 ARG B C 1
ATOM 1458 O O . ARG B 1 64 ? -4.953 -15.914 -4.383 1 85.06 64 ARG B O 1
ATOM 1465 N N . GLU B 1 65 ? -5.312 -17.953 -3.619 1 90 65 GLU B N 1
ATOM 1466 C CA . GLU B 1 65 ? -6.285 -17.453 -2.646 1 90 65 GLU B CA 1
ATOM 1467 C C . GLU B 1 65 ? -5.629 -16.5 -1.646 1 90 65 GLU B C 1
ATOM 1469 O O . GLU B 1 65 ? -6.168 -15.43 -1.358 1 90 65 GLU B O 1
ATOM 1474 N N . LEU B 1 66 ? -4.547 -16.906 -1.152 1 93.19 66 LEU B N 1
ATOM 1475 C CA . LEU B 1 66 ? -3.814 -16.094 -0.192 1 93.19 66 LEU B CA 1
ATOM 1476 C C . LEU B 1 66 ? -3.357 -14.781 -0.829 1 93.19 66 LEU B C 1
ATOM 1478 O O . LEU B 1 66 ? -3.439 -13.727 -0.206 1 93.19 66 LEU B O 1
ATOM 1482 N N . LEU B 1 67 ? -2.941 -14.898 -2.029 1 91.12 67 LEU B N 1
ATOM 1483 C CA . LEU B 1 67 ? -2.51 -13.719 -2.764 1 91.12 67 LEU B CA 1
ATOM 1484 C C . LEU B 1 67 ? -3.656 -12.727 -2.92 1 91.12 67 LEU B C 1
ATOM 1486 O O . LEU B 1 67 ? -3.48 -11.523 -2.695 1 91.12 67 LEU B O 1
ATOM 1490 N N . THR B 1 68 ? -4.766 -13.164 -3.264 1 89.06 68 THR B N 1
ATOM 1491 C CA . THR B 1 68 ? -5.934 -12.312 -3.439 1 89.06 68 THR B CA 1
ATOM 1492 C C . THR B 1 68 ? -6.273 -11.586 -2.141 1 89.06 68 THR B C 1
ATOM 1494 O O . THR B 1 68 ? -6.562 -10.383 -2.15 1 89.06 68 THR B O 1
ATOM 1497 N N . LYS B 1 69 ? -6.129 -12.266 -1.117 1 93.94 69 LYS B N 1
ATOM 1498 C CA . LYS B 1 69 ? -6.398 -11.688 0.195 1 93.94 69 LYS B CA 1
ATOM 1499 C C . LYS B 1 69 ? -5.34 -10.648 0.561 1 93.94 69 LYS B C 1
ATOM 1501 O O . LYS B 1 69 ? -5.664 -9.586 1.101 1 93.94 69 LYS B O 1
ATOM 1506 N N . VAL B 1 70 ? -4.16 -10.914 0.273 1 95.69 70 VAL B N 1
ATOM 1507 C CA . VAL B 1 70 ? -3.055 -10 0.544 1 95.69 70 VAL B CA 1
ATOM 1508 C C . VAL B 1 70 ? -3.238 -8.711 -0.262 1 95.69 70 VAL B C 1
ATOM 1510 O O . VAL B 1 70 ? -3.111 -7.609 0.277 1 95.69 70 VAL B O 1
ATOM 1513 N N . LEU B 1 71 ? -3.582 -8.891 -1.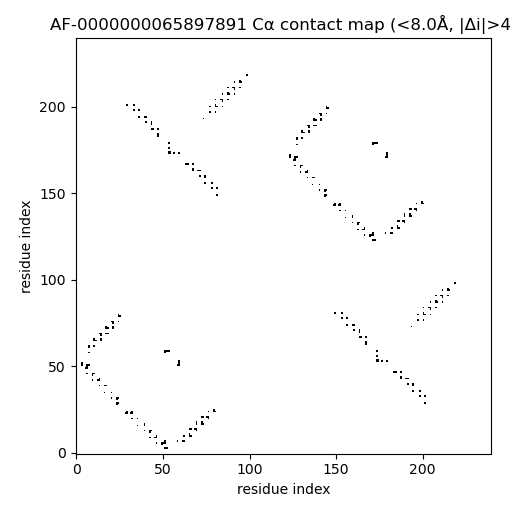501 1 92.81 71 LEU B N 1
ATOM 1514 C CA . LEU B 1 71 ? -3.752 -7.73 -2.367 1 92.81 71 LEU B CA 1
ATOM 1515 C C . LEU B 1 71 ? -4.934 -6.883 -1.91 1 92.81 71 LEU B C 1
ATOM 1517 O O . LEU B 1 71 ? -4.883 -5.652 -1.977 1 92.81 71 LEU B O 1
ATOM 1521 N N . ALA B 1 72 ? -5.949 -7.48 -1.464 1 91.38 72 ALA B N 1
ATOM 1522 C CA . ALA B 1 72 ? -7.09 -6.754 -0.917 1 91.38 72 ALA B CA 1
ATOM 1523 C C . ALA B 1 72 ? -6.695 -5.969 0.331 1 91.38 72 ALA B C 1
ATOM 1525 O O . ALA B 1 72 ? -7.082 -4.809 0.491 1 91.38 72 ALA B O 1
ATOM 1526 N N . ASN B 1 73 ? -5.945 -6.605 1.203 1 94 73 ASN B N 1
ATOM 1527 C CA . ASN B 1 73 ? -5.441 -5.93 2.393 1 94 73 ASN B CA 1
ATOM 1528 C C . ASN B 1 73 ? -4.566 -4.73 2.027 1 94 73 ASN B C 1
ATOM 1530 O O . ASN B 1 73 ? -4.672 -3.668 2.643 1 94 73 ASN B O 1
ATOM 1534 N N . GLU B 1 74 ? -3.719 -4.922 1.054 1 93.5 74 GLU B N 1
ATOM 1535 C CA . GLU B 1 74 ? -2.83 -3.855 0.598 1 93.5 74 GLU B CA 1
ATOM 1536 C C . GLU B 1 74 ? -3.623 -2.66 0.078 1 93.5 74 GLU B C 1
ATOM 1538 O O . GLU B 1 74 ? -3.285 -1.511 0.367 1 93.5 74 GLU B O 1
ATOM 1543 N N . ALA B 1 75 ? -4.637 -2.99 -0.647 1 91.25 75 ALA B N 1
ATOM 1544 C CA . ALA B 1 75 ? -5.492 -1.925 -1.162 1 91.25 75 ALA B CA 1
ATOM 1545 C C . ALA B 1 75 ? -6.168 -1.165 -0.025 1 91.25 75 ALA B C 1
ATOM 1547 O O . ALA B 1 75 ? -6.172 0.068 -0.01 1 91.25 75 ALA B O 1
ATOM 1548 N N . ALA B 1 76 ? -6.672 -1.865 0.922 1 92.69 76 ALA B N 1
ATOM 1549 C CA . ALA B 1 76 ? -7.328 -1.25 2.07 1 92.69 76 ALA B CA 1
ATOM 1550 C C . ALA B 1 76 ? -6.352 -0.388 2.867 1 92.69 76 ALA B C 1
ATOM 1552 O O . ALA B 1 76 ? -6.691 0.722 3.285 1 92.69 76 ALA B O 1
ATOM 1553 N N . LEU B 1 77 ? -5.211 -0.902 3.084 1 95.38 77 LEU B N 1
ATOM 1554 C CA . LEU B 1 77 ? -4.18 -0.187 3.824 1 95.38 77 LEU B CA 1
ATOM 1555 C C . LEU B 1 77 ? -3.807 1.113 3.119 1 95.38 77 LEU B C 1
ATOM 1557 O O . LEU B 1 77 ? -3.682 2.158 3.762 1 95.38 77 LEU B O 1
ATOM 1561 N N . LYS B 1 78 ? -3.629 1.015 1.87 1 92.81 78 LYS B N 1
ATOM 1562 C CA . LYS B 1 78 ? -3.291 2.193 1.078 1 92.81 78 LYS B CA 1
ATOM 1563 C C . LYS B 1 78 ? -4.387 3.25 1.173 1 92.81 78 LYS B C 1
ATOM 1565 O O . LYS B 1 78 ? -4.102 4.441 1.312 1 92.81 78 LYS B O 1
ATOM 1570 N N . ILE B 1 79 ? -5.613 2.824 1.104 1 89.88 79 ILE B N 1
ATOM 1571 C CA . ILE B 1 79 ? -6.746 3.732 1.224 1 89.88 79 ILE B CA 1
ATOM 1572 C C . ILE B 1 79 ? -6.719 4.422 2.586 1 89.88 79 ILE B C 1
ATOM 1574 O O . ILE B 1 79 ? -6.934 5.629 2.682 1 89.88 79 ILE B O 1
ATOM 1578 N N . LYS B 1 80 ? -6.422 3.684 3.551 1 91.94 80 LYS B N 1
ATOM 1579 C CA . LYS B 1 80 ? -6.344 4.23 4.902 1 91.94 80 LYS B CA 1
ATOM 1580 C C . LYS B 1 80 ? -5.215 5.25 5.02 1 91.94 80 LYS B C 1
ATOM 1582 O O . LYS B 1 80 ? -5.391 6.309 5.625 1 91.94 80 LYS B O 1
ATOM 1587 N N . LEU B 1 81 ? -4.098 4.961 4.48 1 93.5 81 LEU B N 1
ATOM 1588 C CA . LEU B 1 81 ? -2.953 5.867 4.512 1 93.5 81 LEU B CA 1
ATOM 1589 C C . LEU B 1 81 ? -3.268 7.168 3.779 1 93.5 81 LEU B C 1
ATOM 1591 O O . LEU B 1 81 ? -2.939 8.25 4.262 1 93.5 81 LEU B O 1
ATOM 1595 N N . GLN B 1 82 ? -3.947 7.043 2.693 1 91.75 82 GLN B N 1
ATOM 1596 C CA . GLN B 1 82 ? -4.32 8.219 1.919 1 91.75 82 GLN B CA 1
ATOM 1597 C C . GLN B 1 82 ? -5.336 9.078 2.674 1 91.75 82 GLN B C 1
ATOM 1599 O O . GLN B 1 82 ? -5.254 10.305 2.658 1 91.75 82 GLN B O 1
ATOM 1604 N N . ALA B 1 83 ? -6.215 8.453 3.26 1 90.5 83 ALA B N 1
ATOM 1605 C CA . ALA B 1 83 ? -7.207 9.172 4.059 1 90.5 83 ALA B CA 1
ATOM 1606 C C . ALA B 1 83 ? -6.539 9.93 5.207 1 90.5 83 ALA B C 1
ATOM 1608 O O . ALA B 1 83 ? -6.891 11.078 5.488 1 90.5 83 ALA B O 1
ATOM 1609 N N . ARG B 1 84 ? -5.652 9.312 5.848 1 89.62 84 ARG B N 1
ATOM 1610 C CA . ARG B 1 84 ? -4.922 9.93 6.949 1 89.62 84 ARG B CA 1
ATOM 1611 C C . ARG B 1 84 ? -4.094 11.117 6.461 1 89.62 84 ARG B C 1
ATOM 1613 O O . ARG B 1 84 ? -4.031 12.148 7.125 1 89.62 84 ARG B O 1
ATOM 1620 N N . MET B 1 85 ? -3.531 11.008 5.336 1 90.06 85 MET B N 1
ATOM 1621 C CA . MET B 1 85 ? -2.785 12.094 4.715 1 90.06 85 MET B CA 1
ATOM 1622 C C . MET B 1 85 ? -3.691 13.297 4.445 1 90.06 85 MET B C 1
ATOM 1624 O O . MET B 1 85 ? -3.305 14.438 4.695 1 90.06 85 MET B O 1
ATOM 1628 N N . GLU B 1 86 ? -4.809 12.977 3.996 1 89.56 86 GLU B N 1
ATOM 1629 C CA . GLU B 1 86 ? -5.77 14.039 3.721 1 89.56 86 GLU B CA 1
ATOM 1630 C C . GLU B 1 86 ? -6.199 14.742 5.004 1 89.56 86 GLU B C 1
ATOM 1632 O O . GLU B 1 86 ? -6.305 15.969 5.043 1 89.56 86 GLU B O 1
ATOM 1637 N N . GLU B 1 87 ? -6.363 14.062 6.004 1 89.94 87 GLU B N 1
ATOM 1638 C CA . GLU B 1 87 ? -6.711 14.625 7.301 1 89.94 87 GLU B CA 1
ATOM 1639 C C . GLU B 1 87 ? -5.621 15.562 7.805 1 89.94 87 GLU B C 1
ATOM 1641 O O . GLU B 1 87 ? -5.91 16.656 8.281 1 89.94 87 GLU B O 1
ATOM 1646 N N . LEU B 1 88 ? -4.453 15.102 7.699 1 90.06 88 LEU B N 1
ATOM 1647 C CA . LEU B 1 88 ? -3.324 15.898 8.164 1 90.06 88 LEU B CA 1
ATOM 1648 C C . LEU B 1 88 ? -3.154 17.141 7.305 1 90.06 88 LEU B C 1
ATOM 1650 O O . LEU B 1 88 ? -2.836 18.219 7.82 1 90.06 88 LEU B O 1
ATOM 1654 N N . ARG B 1 89 ? -3.381 16.984 6.074 1 89 89 ARG B N 1
ATOM 1655 C CA . ARG B 1 89 ? -3.312 18.125 5.164 1 89 89 ARG B CA 1
ATOM 1656 C C . ARG B 1 89 ? -4.336 19.188 5.547 1 89 89 ARG B C 1
ATOM 1658 O O . ARG B 1 89 ? -4.02 20.375 5.562 1 89 89 ARG B O 1
ATOM 1665 N N . VAL B 1 90 ? -5.488 18.781 5.879 1 90.75 90 VAL B N 1
ATOM 1666 C CA . VAL B 1 90 ? -6.562 19.688 6.266 1 90.75 90 VAL B CA 1
ATOM 1667 C C . VAL B 1 90 ? -6.191 20.406 7.559 1 90.75 90 VAL B C 1
ATOM 1669 O O . VAL B 1 90 ? -6.414 21.609 7.691 1 90.75 90 VAL B O 1
ATOM 1672 N N . LEU B 1 91 ? -5.586 19.703 8.422 1 88.5 91 LEU B N 1
ATOM 1673 C CA . LEU B 1 91 ? -5.172 20.281 9.695 1 88.5 91 LEU B CA 1
ATOM 1674 C C . LEU B 1 91 ? -4.086 21.328 9.477 1 88.5 91 LEU B C 1
ATOM 1676 O O . LEU B 1 91 ? -4.09 22.375 10.133 1 88.5 91 LEU B O 1
ATOM 1680 N N . ILE B 1 92 ? -3.26 21.125 8.625 1 88.31 92 ILE B N 1
ATOM 1681 C CA . ILE B 1 92 ? -2.197 22.078 8.312 1 88.31 92 ILE B CA 1
ATOM 1682 C C . ILE B 1 92 ? -2.799 23.344 7.711 1 88.31 92 ILE B C 1
ATOM 1684 O O . ILE B 1 92 ? -2.414 24.453 8.078 1 88.31 92 ILE B O 1
ATOM 1688 N N . GLU B 1 93 ? -3.65 23.141 6.848 1 86.38 93 GLU B N 1
ATOM 1689 C CA . GLU B 1 93 ? -4.305 24.281 6.207 1 86.38 93 GLU B CA 1
ATOM 1690 C C . GLU B 1 93 ? -5.09 25.109 7.223 1 86.38 93 GLU B C 1
ATOM 1692 O O . GLU B 1 93 ? -5.07 26.344 7.172 1 86.38 93 GLU B O 1
ATOM 1697 N N . GLN B 1 94 ? -5.703 24.516 8.102 1 85.62 94 GLN B N 1
ATOM 1698 C CA . GLN B 1 94 ? -6.48 25.188 9.133 1 85.62 94 GLN B CA 1
ATOM 1699 C C . GLN B 1 94 ? -5.566 25.938 10.102 1 85.62 94 GLN B C 1
ATOM 1701 O O . GLN B 1 94 ? -5.863 27.062 10.492 1 85.62 94 GLN B O 1
ATOM 1706 N N . ASN B 1 95 ? -4.516 25.375 10.391 1 82.75 95 ASN B N 1
ATOM 1707 C CA . ASN B 1 95 ? -3.566 26.016 11.289 1 82.75 95 ASN B CA 1
ATOM 1708 C C . ASN B 1 95 ? -2.855 27.188 10.609 1 82.75 95 ASN B C 1
ATOM 1710 O O . ASN B 1 95 ? -2.574 28.203 11.242 1 82.75 95 ASN B O 1
ATOM 1714 N N . GLY B 1 96 ? -2.607 26.969 9.383 1 78.69 96 GLY B N 1
ATOM 1715 C CA . GLY B 1 96 ? -2.023 28.047 8.617 1 78.69 96 GLY B CA 1
ATOM 1716 C C . GLY B 1 96 ? -2.947 29.25 8.484 1 78.69 96 GLY B C 1
ATOM 1717 O O . GLY B 1 96 ? -2.52 30.391 8.656 1 78.69 96 GLY B O 1
ATOM 1718 N N . ASN B 1 97 ? -4.074 28.969 8.266 1 79.75 97 ASN B N 1
ATOM 1719 C CA . ASN B 1 97 ? -5.074 30.031 8.156 1 79.75 97 ASN B CA 1
ATOM 1720 C C . ASN B 1 97 ? -5.281 30.75 9.484 1 79.75 97 ASN B C 1
ATOM 1722 O O . ASN B 1 97 ? -5.469 31.969 9.516 1 79.75 97 ASN B O 1
ATOM 1726 N N . GLN B 1 98 ? -5.223 30.172 10.492 1 74.25 98 GLN B N 1
ATOM 1727 C CA . GLN B 1 98 ? -5.367 30.75 11.828 1 74.25 98 GLN B CA 1
ATOM 1728 C C . GLN B 1 98 ? -4.18 31.641 12.164 1 74.25 98 GLN B C 1
ATOM 1730 O O . GLN B 1 98 ? -4.344 32.719 12.766 1 74.25 98 GLN B O 1
ATOM 1735 N N . LYS B 1 99 ? -3.119 31.297 11.773 1 74 99 LYS B N 1
ATOM 1736 C CA . LYS B 1 99 ? -1.93 32.125 11.984 1 74 99 LYS B CA 1
ATOM 1737 C C . LYS B 1 99 ? -2.021 33.438 11.219 1 74 99 LYS B C 1
ATOM 1739 O O . LYS B 1 99 ? -1.654 34.5 11.734 1 74 99 LYS B O 1
ATOM 1744 N N . SER B 1 100 ? -2.461 33.281 10.078 1 74.81 100 SER B N 1
ATOM 1745 C CA . SER B 1 100 ? -2.588 34.5 9.258 1 74.81 100 SER B CA 1
ATOM 1746 C C . SER B 1 100 ? -3.611 35.469 9.844 1 74.81 100 SER B C 1
ATOM 1748 O O . SER B 1 100 ? -3.393 36.656 9.852 1 74.81 100 SER B O 1
ATOM 1750 N N . LEU B 1 101 ? -4.605 34.969 10.406 1 69 101 LEU B N 1
ATOM 1751 C CA . LEU B 1 101 ? -5.648 35.781 11.016 1 69 101 LEU B CA 1
ATOM 1752 C C . LEU B 1 101 ? -5.148 36.438 12.297 1 69 101 LEU B C 1
ATOM 1754 O O . LEU B 1 101 ? -5.383 37.625 12.523 1 69 101 LEU B O 1
ATOM 1758 N N . VAL B 1 102 ? -4.445 35.812 13.031 1 66.94 102 VAL B N 1
ATOM 1759 C CA . VAL B 1 102 ? -3.914 36.344 14.289 1 66.94 102 VAL B CA 1
ATOM 1760 C C . VAL B 1 102 ? -2.836 37.375 14.008 1 66.94 102 VAL B C 1
ATOM 1762 O O . VAL B 1 102 ? -2.791 38.438 14.648 1 66.94 102 VAL B O 1
ATOM 1765 N N . SER B 1 103 ? -2.094 37.125 13.047 1 70.69 103 SER B N 1
ATOM 1766 C CA . SER B 1 103 ? -1.051 38.062 12.688 1 70.69 103 SER B CA 1
ATOM 1767 C C . SER B 1 103 ? -1.646 39.344 12.086 1 70.69 103 SER B C 1
ATOM 1769 O O . SER B 1 103 ? -1.181 40.438 12.367 1 70.69 103 SER B O 1
ATOM 1771 N N . ALA B 1 104 ? -2.633 39.219 11.367 1 67 104 ALA B N 1
ATOM 1772 C CA . ALA B 1 104 ? -3.297 40.344 10.75 1 67 104 ALA B CA 1
ATOM 1773 C C . ALA B 1 104 ? -3.998 41.219 11.805 1 67 104 ALA B C 1
ATOM 1775 O O . ALA B 1 104 ? -3.92 42.438 11.766 1 67 104 ALA B O 1
ATOM 1776 N N . TYR B 1 105 ? -4.473 40.562 12.797 1 62.62 105 TYR B N 1
ATOM 1777 C CA . TYR B 1 105 ? -5.168 41.25 13.875 1 62.62 105 TYR B CA 1
ATOM 1778 C C . TYR B 1 105 ? -4.176 41.906 14.836 1 62.62 105 TYR B C 1
ATOM 1780 O O . TYR B 1 105 ? -4.441 42.969 15.391 1 62.62 105 TYR B O 1
ATOM 1788 N N . GLY B 1 106 ? -3.139 41.219 15.039 1 61.31 106 GLY B N 1
ATOM 1789 C CA . GLY B 1 106 ? -2.104 41.781 15.883 1 61.31 106 GLY B CA 1
ATOM 1790 C C . GLY B 1 106 ? -1.468 43.031 15.281 1 61.31 106 GLY B C 1
ATOM 1791 O O . GLY B 1 106 ? -1.21 44 15.992 1 61.31 106 GLY B O 1
ATOM 1792 N N . LYS B 1 107 ? -1.233 43.062 14.047 1 64.38 107 LYS B N 1
ATOM 1793 C CA . LYS B 1 107 ? -0.68 44.219 13.352 1 64.38 107 LYS B CA 1
ATOM 1794 C C . LYS B 1 107 ? -1.64 45.406 13.414 1 64.38 107 LYS B C 1
ATOM 1796 O O . LYS B 1 107 ? -1.211 46.562 13.562 1 64.38 107 LYS B O 1
ATOM 1801 N N . LEU B 1 108 ? -2.807 45.219 13.336 1 60.25 108 LEU B N 1
ATOM 1802 C CA . LEU B 1 108 ? -3.807 46.281 13.383 1 60.25 108 LEU B CA 1
ATOM 1803 C C . LEU B 1 108 ? -3.934 46.844 14.797 1 60.25 108 LEU B C 1
ATOM 1805 O O . LEU B 1 108 ? -4.09 48.062 14.969 1 60.25 108 LEU B O 1
ATOM 1809 N N . SER B 1 109 ? -3.82 46.094 15.781 1 57.38 109 SER B N 1
ATOM 1810 C CA . SER B 1 109 ? -3.938 46.531 17.172 1 57.38 109 SER B CA 1
ATOM 1811 C C . SE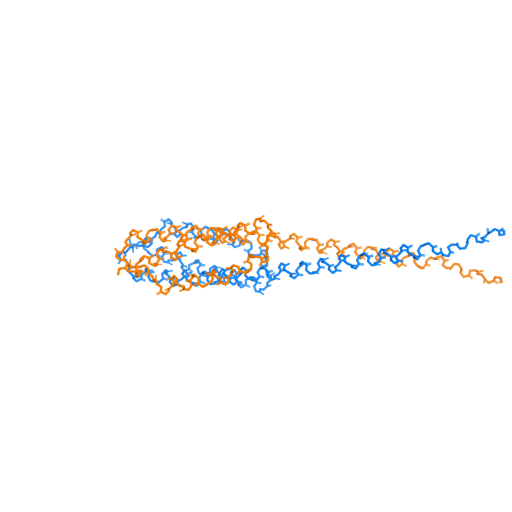R B 1 109 ? -2.693 47.281 17.625 1 57.38 109 SER B C 1
ATOM 1813 O O . SER B 1 109 ? -2.775 48.188 18.469 1 57.38 109 SER B O 1
ATOM 1815 N N . GLY B 1 110 ? -1.549 46.875 17.172 1 56.62 110 GLY B N 1
ATOM 1816 C CA . GLY B 1 110 ? -0.333 47.594 17.516 1 56.62 110 GLY B CA 1
ATOM 1817 C C . GLY B 1 110 ? -0.306 49 16.984 1 56.62 110 GLY B C 1
ATOM 1818 O O . GLY B 1 110 ? 0.327 49.875 17.578 1 56.62 110 GLY B O 1
ATOM 1819 N N . ASN B 1 111 ? -0.712 49.312 15.828 1 53.09 111 ASN B N 1
ATOM 1820 C CA . ASN B 1 111 ? -0.721 50.688 15.305 1 53.09 111 ASN B CA 1
ATOM 1821 C C . ASN B 1 111 ? -1.722 51.562 16.047 1 53.09 111 ASN B C 1
ATOM 1823 O O . ASN B 1 111 ? -1.646 52.781 15.992 1 53.09 111 ASN B O 1
ATOM 1827 N N . VAL B 1 112 ? -2.551 51.156 16.891 1 51.28 112 VAL B N 1
ATOM 1828 C CA . VAL B 1 112 ? -3.48 52.094 17.516 1 51.28 112 VAL B CA 1
ATOM 1829 C C . VAL B 1 112 ? -2.775 52.844 18.656 1 51.28 112 VAL B C 1
ATOM 1831 O O . VAL B 1 112 ? -2.818 54.062 18.719 1 51.28 112 VAL B O 1
ATOM 1834 N N . LEU B 1 113 ? -2.688 52.406 20 1 45.31 113 LEU B N 1
ATOM 1835 C CA . LEU B 1 113 ? -2.891 53.312 21.125 1 45.31 113 LEU B CA 1
ATOM 1836 C C . LEU B 1 113 ? -1.576 53.969 21.547 1 45.31 113 LEU B C 1
ATOM 1838 O O . LEU B 1 113 ? -1.476 54.5 22.641 1 45.31 113 LEU B O 1
ATOM 1842 N N . MET B 1 114 ? -0.439 53.812 20.844 1 43.5 114 MET B N 1
ATOM 1843 C CA . MET B 1 114 ? 0.48 54.625 21.625 1 43.5 114 MET B CA 1
ATOM 1844 C C . MET B 1 114 ? 0.111 56.094 21.5 1 43.5 114 MET B C 1
ATOM 1846 O O . MET B 1 114 ? 0.097 56.656 20.406 1 43.5 114 MET B O 1
ATOM 1850 N N . PRO B 1 115 ? -0.859 56.594 22.375 1 41 115 PRO B N 1
ATOM 1851 C CA . PRO B 1 115 ? -0.995 58.031 22.422 1 41 115 PRO B CA 1
ATOM 1852 C C . PRO B 1 115 ? 0.333 58.75 22.672 1 41 115 PRO B C 1
ATOM 1854 O O . PRO B 1 115 ? 1.133 58.281 23.5 1 41 115 PRO B O 1
ATOM 1857 N N . ASN B 1 116 ? 1.036 59.062 21.672 1 37.06 116 ASN B N 1
ATOM 1858 C CA . ASN B 1 116 ? 2.133 60.031 21.75 1 37.06 116 ASN B CA 1
ATOM 1859 C C . ASN B 1 116 ? 1.805 61.188 22.688 1 37.06 116 ASN B C 1
ATOM 1861 O O . ASN B 1 116 ? 2.545 62.156 22.766 1 37.06 116 ASN B O 1
ATOM 1865 N N . ASP B 1 117 ? 0.55 61.219 23.172 1 37.62 117 ASP B N 1
ATOM 1866 C CA . ASP B 1 117 ? 0.302 62.594 23.594 1 37.62 117 ASP B CA 1
ATOM 1867 C C . ASP B 1 117 ? 1.101 62.938 24.844 1 37.62 117 ASP B C 1
ATOM 1869 O O . ASP B 1 117 ? 0.787 63.906 25.547 1 37.62 117 ASP B O 1
ATOM 1873 N N . PHE B 1 118 ? 2.002 62 25.391 1 37.91 118 PHE B N 1
ATOM 1874 C CA . PHE B 1 118 ? 2.496 62.656 26.594 1 37.91 118 PHE B CA 1
ATOM 1875 C C . PHE B 1 118 ? 3.369 63.844 26.234 1 37.91 118 PHE B C 1
ATOM 1877 O O . PHE B 1 118 ? 4.57 63.688 26 1 37.91 118 PHE B O 1
ATOM 1884 N N . ASN B 1 119 ? 3.127 64.625 25.156 1 30.92 119 ASN B N 1
ATOM 1885 C CA . ASN B 1 119 ? 3.861 65.938 25.125 1 30.92 119 ASN B CA 1
ATOM 1886 C C . ASN B 1 119 ? 3.467 66.812 26.297 1 30.92 119 ASN B C 1
ATOM 1888 O O . ASN B 1 119 ? 4.035 67.875 26.469 1 30.92 119 ASN B O 1
ATOM 1892 N N . GLN B 1 120 ? 2.787 66.5 27.359 1 25.58 120 GLN B N 1
ATOM 1893 C CA . GLN B 1 120 ? 3.033 67.625 28.234 1 25.58 120 GLN B CA 1
ATOM 1894 C C . GLN B 1 120 ? 4.414 67.562 28.891 1 25.58 120 GLN B C 1
ATOM 1896 O O . GLN B 1 120 ? 4.906 66.438 29.156 1 25.58 120 GLN B O 1
#

Solvent-accessible surface area (backbone atoms only — not comparable to full-atom values): 13018 Å² total; per-residue (Å²): 124,72,67,62,61,45,28,57,46,40,42,51,49,46,34,52,50,39,51,50,42,38,49,27,56,73,69,65,37,56,70,62,36,59,64,47,47,59,57,50,53,51,41,52,52,53,38,68,75,36,65,72,59,61,87,39,55,68,60,49,52,51,45,51,53,36,46,49,52,36,52,51,41,50,53,52,41,50,52,52,50,52,51,52,38,50,52,40,51,50,51,40,52,52,52,50,52,49,49,53,52,51,52,55,52,49,57,59,60,64,73,49,78,78,68,71,65,78,70,117,124,72,66,63,61,42,28,56,47,40,41,50,50,46,33,52,49,40,50,50,42,39,50,27,56,75,67,65,37,55,71,62,37,58,64,48,47,60,56,49,54,51,41,53,53,51,38,68,74,37,65,73,57,61,87,39,56,67,60,48,52,51,43,50,52,37,47,51,52,34,52,51,40,50,52,53,40,51,51,50,51,52,53,52,39,51,53,40,50,52,52,40,53,54,52,51,52,49,48,53,53,51,51,56,51,49,57,58,56,64,71,56,71,76,69,73,67,76,68,117